Protein AF-A0AAN8MHV2-F1 (afdb_monomer)

Structure (mmCIF, N/CA/C/O backbone):
data_AF-A0AAN8MHV2-F1
#
_entry.id   AF-A0AAN8MHV2-F1
#
loop_
_atom_site.group_PDB
_atom_site.id
_atom_site.type_symbol
_atom_site.label_atom_id
_atom_site.label_alt_id
_atom_site.label_comp_id
_atom_site.label_asym_id
_atom_site.label_entity_id
_atom_site.label_seq_id
_atom_site.pdbx_PDB_ins_code
_atom_site.Cartn_x
_atom_site.Cartn_y
_atom_site.Cartn_z
_atom_site.occupancy
_atom_site.B_iso_or_equiv
_atom_site.auth_seq_id
_atom_site.auth_comp_id
_atom_site.auth_asym_id
_atom_site.auth_atom_id
_atom_site.pdbx_PDB_model_num
ATOM 1 N N . MET A 1 1 ? 57.132 31.5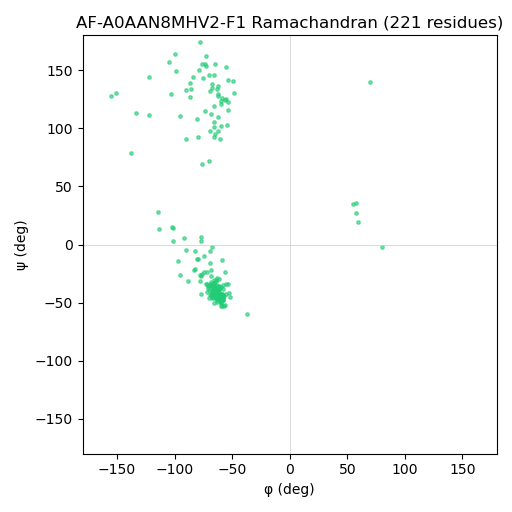52 -43.876 1.00 41.25 1 MET A N 1
ATOM 2 C CA . MET A 1 1 ? 56.285 30.381 -44.180 1.00 41.25 1 MET A CA 1
ATOM 3 C C . MET A 1 1 ? 56.942 29.161 -43.560 1.00 41.25 1 MET A C 1
ATOM 5 O O . MET A 1 1 ? 57.926 28.710 -44.117 1.00 41.25 1 MET A O 1
ATOM 9 N N . SER A 1 2 ? 56.451 28.699 -42.409 1.00 37.06 2 SER A N 1
ATOM 10 C CA . SER A 1 2 ? 56.663 27.336 -41.898 1.00 37.06 2 SER A CA 1
ATOM 11 C C . SER A 1 2 ? 55.504 27.010 -40.964 1.00 37.06 2 SER A C 1
ATOM 13 O O . SER A 1 2 ? 55.164 27.816 -40.099 1.00 37.06 2 SER A O 1
ATOM 15 N N . ALA A 1 3 ? 54.872 25.874 -41.229 1.00 34.44 3 ALA A N 1
ATOM 16 C CA . ALA A 1 3 ? 53.681 25.356 -40.581 1.00 34.44 3 ALA A CA 1
ATOM 17 C C . ALA A 1 3 ? 54.041 24.197 -39.632 1.00 34.44 3 ALA A C 1
ATOM 19 O O . ALA A 1 3 ? 55.036 23.521 -39.874 1.00 34.44 3 ALA A O 1
ATOM 20 N N . GLU A 1 4 ? 53.155 23.974 -38.649 1.00 38.25 4 GLU A N 1
ATOM 21 C CA . GLU A 1 4 ? 52.842 22.688 -37.984 1.00 38.25 4 GLU A CA 1
ATOM 22 C C . GLU A 1 4 ? 53.924 22.079 -37.054 1.00 38.25 4 GLU A C 1
ATOM 24 O O . GLU A 1 4 ? 55.109 22.140 -37.332 1.00 38.25 4 GLU A O 1
ATOM 29 N N . ALA A 1 5 ? 53.637 21.484 -35.892 1.00 36.69 5 ALA A N 1
ATOM 30 C CA . ALA A 1 5 ? 52.401 20.937 -35.345 1.00 36.69 5 ALA A CA 1
ATOM 31 C C . ALA A 1 5 ? 52.425 21.049 -33.804 1.00 36.69 5 ALA A C 1
ATOM 33 O O . ALA A 1 5 ? 53.394 20.640 -33.166 1.00 36.69 5 ALA A O 1
ATOM 34 N N . ALA A 1 6 ? 51.360 21.583 -33.201 1.00 40.91 6 ALA A N 1
ATOM 35 C CA . ALA A 1 6 ? 51.117 21.454 -31.766 1.00 40.91 6 ALA A CA 1
ATOM 36 C C . ALA A 1 6 ? 50.172 20.268 -31.559 1.00 40.91 6 ALA A C 1
ATOM 38 O O . ALA A 1 6 ? 49.003 20.320 -31.946 1.00 40.91 6 ALA A O 1
ATOM 39 N N . ASP A 1 7 ? 50.722 19.209 -30.979 1.00 37.66 7 ASP A N 1
ATOM 40 C CA . ASP A 1 7 ? 50.036 18.000 -30.549 1.00 37.66 7 ASP A CA 1
ATOM 41 C C . ASP A 1 7 ? 48.868 18.360 -29.614 1.00 37.66 7 ASP A C 1
ATOM 43 O O . ASP A 1 7 ? 49.050 18.750 -28.459 1.00 37.66 7 ASP A O 1
ATOM 47 N N . ARG A 1 8 ? 47.641 18.315 -30.144 1.00 42.78 8 ARG A N 1
ATOM 48 C CA . ARG A 1 8 ? 46.422 18.395 -29.340 1.00 42.78 8 ARG A CA 1
ATOM 49 C C . ARG A 1 8 ? 46.026 16.981 -28.956 1.00 42.78 8 ARG A C 1
ATOM 51 O O . ARG A 1 8 ? 45.235 16.340 -29.643 1.00 42.78 8 ARG A O 1
ATOM 58 N N . VAL A 1 9 ? 46.526 16.542 -27.808 1.00 38.47 9 VAL A N 1
ATOM 59 C CA . VAL A 1 9 ? 45.955 15.415 -27.074 1.00 38.47 9 VAL A CA 1
ATOM 60 C C . VAL A 1 9 ? 44.507 15.771 -26.727 1.00 38.47 9 VAL A C 1
ATOM 62 O O . VAL A 1 9 ? 44.231 16.561 -25.823 1.00 38.47 9 VAL A O 1
ATOM 65 N N . ILE A 1 10 ? 43.565 15.210 -27.484 1.00 36.56 10 ILE A N 1
ATOM 66 C CA . ILE A 1 10 ? 42.151 15.182 -27.120 1.00 36.56 10 ILE A CA 1
ATOM 67 C C . ILE A 1 10 ? 42.050 14.227 -25.932 1.00 36.56 10 ILE A C 1
ATOM 69 O O . ILE A 1 10 ? 42.012 13.010 -26.096 1.00 36.56 10 ILE A O 1
ATOM 73 N N . VAL A 1 11 ? 42.019 14.779 -24.720 1.00 38.06 11 VAL A N 1
ATOM 74 C CA . VAL A 1 11 ? 41.531 14.053 -23.547 1.00 38.06 11 VAL A CA 1
ATOM 75 C C . VAL A 1 11 ? 40.043 13.814 -23.788 1.00 38.06 11 VAL A C 1
ATOM 77 O O . VAL A 1 11 ? 39.201 14.666 -23.506 1.00 38.06 11 VAL A O 1
ATOM 80 N N . SER A 1 12 ? 39.711 12.659 -24.366 1.00 41.25 12 SER A N 1
ATOM 81 C CA . SER A 1 12 ? 38.359 12.124 -24.302 1.00 41.25 12 SER A CA 1
ATOM 82 C C . SER A 1 12 ? 38.097 11.806 -22.835 1.00 41.25 12 SER A C 1
ATOM 84 O O . SER A 1 12 ? 38.509 10.761 -22.331 1.00 41.25 12 SER A O 1
ATOM 86 N N . GLY A 1 13 ? 37.471 12.745 -22.127 1.00 38.41 13 GLY A N 1
ATOM 87 C CA . GLY A 1 13 ? 36.920 12.506 -20.804 1.00 38.41 13 GLY A CA 1
ATOM 88 C C . GLY A 1 13 ? 35.867 11.411 -20.915 1.00 38.41 13 GLY A C 1
ATOM 89 O O . GLY A 1 13 ? 34.702 11.685 -21.194 1.00 38.41 13 GLY A O 1
ATOM 90 N N . SER A 1 14 ? 36.291 10.162 -20.746 1.00 41.66 14 SER A N 1
ATOM 91 C CA . SER A 1 14 ? 35.417 9.016 -20.571 1.00 41.66 14 SER A CA 1
ATOM 92 C C . SER A 1 14 ? 34.634 9.249 -19.286 1.00 41.66 14 SER A C 1
ATOM 94 O O . SER A 1 14 ? 35.141 9.043 -18.182 1.00 41.66 14 SER A O 1
ATOM 96 N N . ARG A 1 15 ? 33.408 9.756 -19.440 1.00 46.41 15 ARG A N 1
ATOM 97 C CA . ARG A 1 15 ? 32.398 9.777 -18.384 1.00 46.41 15 ARG A CA 1
ATOM 98 C C . ARG A 1 15 ? 32.353 8.362 -17.792 1.00 46.41 15 ARG A C 1
ATOM 100 O O . ARG A 1 15 ? 32.315 7.419 -18.583 1.00 46.41 15 ARG A O 1
ATOM 107 N N . PRO A 1 16 ? 32.412 8.184 -16.461 1.00 44.91 16 PRO A N 1
ATOM 108 C CA . PRO A 1 16 ? 32.340 6.854 -15.876 1.00 44.91 16 PRO A CA 1
ATOM 109 C C . PRO A 1 16 ? 31.077 6.176 -16.402 1.00 44.91 16 PRO A C 1
ATOM 111 O O . PRO A 1 16 ? 29.983 6.733 -16.301 1.00 44.91 16 PRO A O 1
ATOM 114 N N . SER A 1 17 ? 31.264 5.024 -17.042 1.00 45.31 17 SER A N 1
ATOM 115 C CA . SER A 1 17 ? 30.213 4.206 -17.634 1.00 45.31 17 SER A CA 1
ATOM 116 C C . SER A 1 17 ? 29.378 3.584 -16.518 1.00 45.31 17 SER A C 1
ATOM 118 O O . SER A 1 17 ?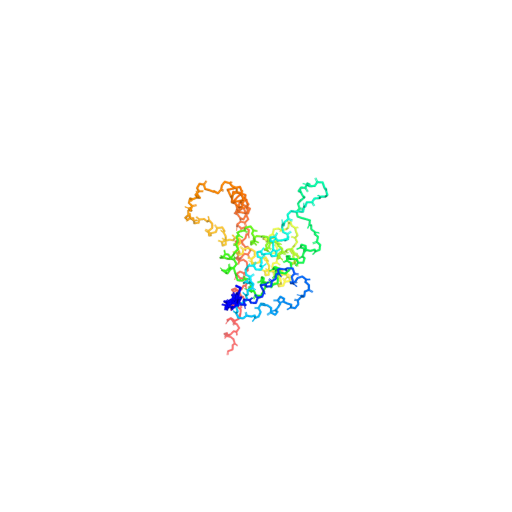 29.496 2.396 -16.230 1.00 45.31 17 SER A O 1
ATOM 120 N N . THR A 1 18 ? 28.561 4.384 -15.835 1.00 52.41 18 THR A N 1
ATOM 121 C CA . THR A 1 18 ? 27.445 3.828 -15.081 1.00 52.41 18 THR A CA 1
ATOM 122 C C . THR A 1 18 ? 26.524 3.139 -16.090 1.00 52.41 18 THR A C 1
ATOM 124 O O . THR A 1 18 ? 26.203 3.742 -17.121 1.00 52.41 18 THR A O 1
ATOM 127 N N . PRO A 1 19 ? 26.135 1.872 -15.855 1.00 55.69 19 PRO A N 1
ATOM 128 C CA . PRO A 1 19 ? 25.133 1.209 -16.675 1.00 55.69 19 PRO A CA 1
ATOM 129 C C . PRO A 1 19 ? 23.906 2.119 -16.819 1.00 55.69 19 PRO A C 1
ATOM 131 O O . PRO A 1 19 ? 23.554 2.796 -15.848 1.00 55.69 19 PRO A O 1
ATOM 134 N N . PRO A 1 20 ? 23.271 2.186 -18.002 1.00 59.19 20 PRO A N 1
ATOM 135 C CA . PRO A 1 20 ? 22.063 2.979 -18.165 1.00 59.19 20 PRO A CA 1
ATOM 136 C C . PRO A 1 20 ? 21.026 2.537 -17.127 1.00 59.19 20 PRO A C 1
ATOM 138 O O . PRO A 1 20 ? 20.719 1.350 -17.009 1.00 59.19 20 PRO A O 1
ATOM 141 N N . GLN A 1 21 ? 20.536 3.500 -16.344 1.00 67.81 21 GLN A N 1
ATOM 142 C CA . GLN A 1 21 ? 19.488 3.273 -15.358 1.00 67.81 21 GLN A CA 1
ATOM 143 C C . GLN A 1 21 ? 18.250 2.730 -16.077 1.00 67.81 21 GLN A C 1
ATOM 145 O O . GLN A 1 21 ? 17.777 3.339 -17.038 1.00 67.81 21 GLN A O 1
ATOM 150 N N . THR A 1 22 ? 17.733 1.588 -15.621 1.00 72.19 22 THR A N 1
ATOM 151 C CA . THR A 1 22 ? 16.557 0.958 -16.230 1.00 72.19 22 THR A CA 1
ATOM 152 C C . THR A 1 22 ? 15.346 1.859 -16.021 1.00 72.19 22 THR A C 1
ATOM 154 O O . THR A 1 22 ? 14.975 2.170 -14.886 1.00 72.19 22 THR A O 1
ATOM 157 N N . SER A 1 23 ? 14.744 2.318 -17.116 1.00 81.81 23 SER A N 1
ATOM 158 C CA . SER A 1 23 ? 13.610 3.237 -17.055 1.00 81.81 23 SER A CA 1
ATOM 159 C C . SER A 1 23 ? 12.309 2.501 -16.730 1.00 81.81 23 SER A C 1
ATOM 161 O O . SER A 1 23 ? 12.110 1.361 -17.139 1.00 81.81 23 SER A O 1
ATOM 163 N N . TRP A 1 24 ? 11.362 3.172 -16.060 1.00 80.44 24 TRP A N 1
ATOM 164 C CA . TRP A 1 24 ? 10.083 2.565 -15.651 1.00 80.44 24 TRP A CA 1
ATOM 165 C C . TRP A 1 24 ? 9.306 1.915 -16.815 1.00 80.44 24 TRP A C 1
ATOM 167 O O . TRP A 1 24 ? 8.636 0.903 -16.625 1.00 80.44 24 TRP A O 1
ATOM 177 N N . PHE A 1 25 ? 9.388 2.488 -18.021 1.00 81.62 25 PHE A N 1
ATOM 178 C CA . PHE A 1 25 ? 8.668 1.988 -19.192 1.00 81.62 25 PHE A CA 1
ATOM 179 C C . PHE A 1 25 ? 9.258 0.678 -19.724 1.00 81.62 25 PHE A C 1
ATOM 181 O O . PHE A 1 25 ? 8.536 -0.083 -20.356 1.00 81.62 25 PHE A O 1
ATOM 188 N N . GLU A 1 26 ? 10.533 0.380 -19.460 1.00 82.94 26 GLU A N 1
ATOM 189 C CA . GLU A 1 26 ? 11.165 -0.868 -19.905 1.00 82.94 26 GLU A CA 1
ATOM 190 C C . GLU A 1 26 ? 10.521 -2.077 -19.215 1.00 82.94 26 GLU A C 1
ATOM 192 O O . GLU A 1 26 ? 10.304 -3.107 -19.848 1.00 82.94 26 GLU A O 1
ATOM 197 N N . PHE A 1 27 ? 10.078 -1.916 -17.964 1.00 84.12 27 PHE A N 1
ATOM 198 C CA . PHE A 1 27 ? 9.318 -2.938 -17.234 1.00 84.12 27 PHE A CA 1
ATOM 199 C C . PHE A 1 27 ? 7.905 -3.174 -17.788 1.00 84.12 27 PHE A C 1
ATOM 201 O O . PHE A 1 27 ? 7.283 -4.178 -17.454 1.00 84.12 27 PHE A O 1
ATOM 208 N N . LEU A 1 28 ? 7.378 -2.265 -18.619 1.00 80.75 28 LEU A N 1
ATOM 209 C CA . LEU A 1 28 ? 6.139 -2.512 -19.366 1.00 80.75 28 LEU A CA 1
ATOM 210 C C . LEU A 1 28 ? 6.380 -3.314 -20.648 1.00 80.75 28 LEU A C 1
ATOM 212 O O . LEU A 1 28 ? 5.430 -3.877 -21.188 1.00 80.75 28 LEU A O 1
ATOM 216 N N . LEU A 1 29 ? 7.612 -3.309 -21.162 1.00 82.31 29 LEU A N 1
ATOM 217 C CA . LEU A 1 29 ? 7.976 -3.986 -22.405 1.00 82.31 29 LEU A CA 1
ATOM 218 C C . LEU A 1 29 ? 8.395 -5.437 -22.158 1.00 82.31 29 LEU A C 1
ATOM 220 O O . LEU A 1 29 ? 8.155 -6.284 -23.015 1.00 82.31 29 LEU A O 1
ATOM 224 N N . ASP A 1 30 ? 8.988 -5.719 -20.996 1.00 80.81 30 ASP A N 1
ATOM 225 C CA . ASP A 1 30 ? 9.433 -7.053 -20.600 1.00 80.81 30 ASP A CA 1
ATOM 226 C C . ASP A 1 30 ? 8.999 -7.379 -19.159 1.00 80.81 30 ASP A C 1
ATOM 228 O O . ASP A 1 30 ? 9.470 -6.787 -18.185 1.00 80.81 30 ASP A O 1
ATOM 232 N N . GLU A 1 31 ? 8.100 -8.358 -19.025 1.00 72.19 31 GLU A N 1
ATOM 233 C CA . GLU A 1 31 ? 7.560 -8.808 -17.737 1.00 72.19 31 GLU A CA 1
ATOM 234 C C . GLU A 1 31 ? 8.601 -9.524 -16.857 1.00 72.19 31 GLU A C 1
ATOM 236 O O . GLU A 1 31 ? 8.486 -9.491 -15.625 1.00 72.19 31 GLU A O 1
ATOM 241 N N . MET A 1 32 ? 9.624 -10.144 -17.460 1.00 82.00 32 MET A N 1
ATOM 242 C CA . MET A 1 32 ? 10.699 -10.835 -16.737 1.00 82.00 32 MET A CA 1
ATOM 243 C C . MET A 1 32 ? 11.793 -9.871 -16.276 1.00 82.00 32 MET A C 1
ATOM 245 O O . MET A 1 32 ? 12.507 -10.158 -15.312 1.00 82.00 32 MET A O 1
ATOM 249 N N . LEU A 1 33 ? 11.908 -8.700 -16.912 1.00 85.94 33 LEU A N 1
ATOM 250 C CA . LEU A 1 33 ? 12.881 -7.674 -16.538 1.00 85.94 33 LEU A CA 1
ATOM 251 C C . LEU A 1 33 ? 12.708 -7.235 -15.083 1.00 85.94 33 LEU A C 1
ATOM 253 O O . LEU A 1 33 ? 13.701 -7.038 -14.383 1.00 85.94 33 LEU A O 1
ATOM 257 N N . LEU A 1 34 ? 11.463 -7.122 -14.608 1.00 84.69 34 LEU A N 1
ATOM 258 C CA . LEU A 1 34 ? 11.192 -6.727 -13.228 1.00 84.69 34 LEU A CA 1
ATOM 259 C C . LEU A 1 34 ? 11.689 -7.778 -12.232 1.00 84.69 34 LEU A C 1
ATOM 261 O O . LEU A 1 34 ? 12.344 -7.433 -11.254 1.00 84.69 34 LEU A O 1
ATOM 265 N N . GLU A 1 35 ? 11.413 -9.056 -12.486 1.00 84.56 35 GLU A N 1
ATOM 266 C CA . GLU A 1 35 ? 11.840 -10.147 -11.603 1.00 84.56 35 GLU A CA 1
ATOM 267 C C . GLU A 1 35 ? 13.366 -10.251 -11.556 1.00 84.56 35 GLU A C 1
ATOM 269 O O . GLU A 1 35 ? 13.955 -10.274 -10.475 1.00 84.56 35 GLU A O 1
ATOM 274 N N . ASN A 1 36 ? 14.011 -10.195 -12.722 1.00 85.69 36 ASN A N 1
ATOM 275 C CA . ASN A 1 36 ? 15.467 -10.200 -12.835 1.00 85.69 36 ASN A CA 1
ATOM 276 C C . ASN A 1 36 ? 16.103 -8.980 -12.158 1.00 85.69 36 ASN A C 1
ATOM 278 O O . ASN A 1 36 ? 17.184 -9.075 -11.578 1.00 85.69 36 ASN A O 1
ATOM 282 N N . HIS A 1 37 ? 15.448 -7.819 -12.226 1.00 86.62 37 HIS A N 1
ATOM 283 C CA . HIS A 1 37 ? 15.920 -6.607 -11.566 1.00 86.62 37 HIS A CA 1
ATOM 284 C C . HIS A 1 37 ? 15.850 -6.722 -10.046 1.00 86.62 37 HIS A C 1
ATOM 286 O O . HIS A 1 37 ? 16.823 -6.397 -9.372 1.00 86.62 37 HIS A O 1
ATOM 292 N N . LEU A 1 38 ? 14.738 -7.230 -9.513 1.00 85.81 38 LEU A N 1
ATOM 293 C CA . LEU A 1 38 ? 14.513 -7.358 -8.072 1.00 85.81 38 LEU A CA 1
ATOM 294 C C . LEU A 1 38 ? 15.423 -8.400 -7.398 1.00 85.81 38 LEU A C 1
ATOM 296 O O . LEU A 1 38 ? 15.676 -8.288 -6.200 1.00 85.81 38 LEU A O 1
ATOM 300 N N . GLN A 1 39 ? 15.962 -9.364 -8.154 1.00 86.56 39 GLN A N 1
ATOM 301 C CA . GLN A 1 39 ? 16.930 -10.351 -7.656 1.00 86.56 39 GLN A CA 1
ATOM 302 C C . GLN A 1 39 ? 18.374 -9.829 -7.544 1.00 86.56 39 GLN A C 1
ATOM 304 O O . GLN A 1 39 ? 19.220 -10.491 -6.938 1.00 86.56 39 GLN A O 1
ATOM 309 N N . LYS A 1 40 ? 18.695 -8.658 -8.113 1.00 85.62 40 LYS A N 1
ATOM 310 C CA . LYS A 1 40 ? 20.040 -8.066 -8.010 1.00 85.62 40 LYS A CA 1
ATOM 311 C C . LYS A 1 40 ? 20.341 -7.688 -6.555 1.00 85.62 40 LYS A C 1
ATOM 313 O O . LYS A 1 40 ? 19.462 -7.231 -5.836 1.00 85.62 40 LYS A O 1
ATOM 318 N N . SER A 1 41 ? 21.602 -7.800 -6.126 1.00 75.25 41 SER A N 1
ATOM 319 C CA . SER A 1 41 ? 22.005 -7.452 -4.749 1.00 75.25 41 SER A CA 1
ATOM 320 C C . SER A 1 41 ? 21.829 -5.962 -4.423 1.00 75.25 41 SER A C 1
ATOM 322 O O . SER A 1 41 ? 21.514 -5.609 -3.291 1.00 75.25 41 SER A O 1
ATOM 324 N N . HIS A 1 42 ? 22.008 -5.094 -5.423 1.00 76.00 42 HIS A N 1
ATOM 325 C CA . HIS A 1 42 ? 21.826 -3.645 -5.319 1.00 76.00 42 HIS A CA 1
ATOM 326 C C . HIS A 1 42 ? 21.093 -3.133 -6.567 1.00 76.00 42 HIS A C 1
ATOM 328 O O . HIS A 1 42 ? 21.734 -2.654 -7.503 1.00 76.00 42 HIS A O 1
ATOM 334 N N . PRO A 1 43 ? 19.763 -3.305 -6.640 1.00 82.12 43 PRO A N 1
ATOM 335 C CA . PRO A 1 43 ? 18.986 -2.845 -7.780 1.00 82.12 43 PRO A CA 1
ATOM 336 C C . PRO A 1 43 ? 18.949 -1.311 -7.813 1.00 82.12 43 PRO A C 1
ATOM 338 O O . PRO A 1 43 ? 18.661 -0.671 -6.803 1.00 82.12 43 PRO A O 1
ATOM 341 N N . ASP A 1 44 ? 19.212 -0.734 -8.985 1.00 78.88 44 ASP A N 1
ATOM 342 C CA . ASP A 1 44 ? 19.057 0.697 -9.258 1.00 78.88 44 ASP A CA 1
ATOM 343 C C . ASP A 1 44 ? 18.087 0.897 -10.436 1.00 78.88 44 ASP A C 1
ATOM 345 O O . ASP A 1 44 ? 18.419 0.504 -11.559 1.00 78.88 44 ASP A O 1
ATOM 349 N N . PRO A 1 45 ? 16.881 1.451 -10.223 1.00 83.50 45 PRO A N 1
ATOM 350 C CA . PRO A 1 45 ? 16.360 2.012 -8.970 1.00 83.50 45 PRO A CA 1
ATOM 351 C C . PRO A 1 45 ? 15.998 0.952 -7.915 1.00 83.50 45 PRO A C 1
ATOM 353 O O . PRO A 1 45 ? 15.652 -0.188 -8.241 1.00 83.50 45 PRO A O 1
ATOM 356 N N . VAL A 1 46 ? 16.051 1.360 -6.640 1.00 89.06 46 VAL A N 1
ATOM 357 C CA . VAL A 1 46 ? 15.654 0.521 -5.497 1.00 89.06 46 VAL A CA 1
ATOM 358 C C . VAL A 1 46 ? 14.152 0.191 -5.537 1.00 89.06 46 VAL A C 1
ATOM 360 O O . VAL A 1 46 ? 13.374 0.974 -6.086 1.00 89.06 46 VAL A O 1
ATOM 363 N N . PRO A 1 47 ? 13.695 -0.917 -4.919 1.00 88.06 47 PRO A N 1
ATOM 364 C CA . PRO A 1 47 ? 12.305 -1.371 -5.022 1.00 88.06 47 PRO A CA 1
ATOM 365 C C . PRO A 1 47 ? 11.267 -0.315 -4.607 1.00 88.06 47 PRO A C 1
ATOM 367 O O . PRO A 1 47 ? 10.297 -0.083 -5.320 1.00 88.06 47 PRO A O 1
ATOM 370 N N . VAL A 1 48 ? 11.510 0.407 -3.509 1.00 90.94 48 VAL A N 1
ATOM 371 C CA . VAL A 1 48 ? 10.651 1.523 -3.067 1.00 90.94 48 VAL A CA 1
ATOM 372 C C . VAL A 1 48 ? 10.526 2.598 -4.150 1.00 90.94 48 VAL A C 1
ATOM 374 O O . VAL A 1 48 ? 9.430 3.070 -4.438 1.00 90.94 48 VAL A O 1
ATOM 377 N N . GLN A 1 49 ? 11.639 2.956 -4.791 1.00 89.88 49 GLN A N 1
ATOM 378 C CA . GLN A 1 49 ? 11.660 3.987 -5.825 1.00 89.88 49 GLN A CA 1
ATOM 379 C C . GLN A 1 49 ? 10.888 3.547 -7.073 1.00 89.88 49 GLN A C 1
ATOM 381 O O . GLN A 1 49 ? 10.223 4.369 -7.698 1.00 89.88 49 GLN A O 1
ATOM 386 N N . LEU A 1 50 ? 10.921 2.254 -7.414 1.00 90.62 50 LEU A N 1
ATOM 387 C CA . LEU A 1 50 ? 10.088 1.703 -8.485 1.00 90.62 50 LEU A CA 1
ATOM 388 C C . LEU A 1 50 ? 8.598 1.821 -8.168 1.00 90.62 50 LEU A C 1
ATOM 390 O O . LEU A 1 50 ? 7.827 2.210 -9.041 1.00 90.62 50 LEU A O 1
ATOM 394 N N . VAL A 1 51 ? 8.189 1.537 -6.927 1.00 91.62 51 VAL A N 1
ATOM 395 C CA . VAL A 1 51 ? 6.792 1.707 -6.496 1.00 91.62 51 VAL A CA 1
ATOM 396 C C . VAL A 1 51 ? 6.343 3.157 -6.681 1.00 91.62 51 VAL A C 1
ATOM 398 O O . VAL A 1 51 ? 5.297 3.386 -7.286 1.00 91.62 51 VAL A O 1
ATOM 401 N N . ILE A 1 52 ? 7.153 4.125 -6.235 1.00 91.25 52 ILE A N 1
ATOM 402 C CA . ILE A 1 52 ? 6.877 5.559 -6.425 1.00 91.25 52 ILE A CA 1
ATOM 403 C C . ILE A 1 52 ? 6.722 5.868 -7.913 1.00 91.25 52 ILE A C 1
ATOM 405 O O . ILE A 1 52 ? 5.691 6.389 -8.328 1.00 91.25 52 ILE A O 1
ATOM 409 N N . GLN A 1 53 ? 7.703 5.481 -8.733 1.00 90.94 53 GLN A N 1
ATOM 410 C CA . GLN A 1 53 ? 7.680 5.750 -10.169 1.00 90.94 53 GLN A CA 1
ATOM 411 C C . GLN A 1 53 ? 6.439 5.162 -10.845 1.00 90.94 53 GLN A C 1
ATOM 413 O O . GLN A 1 53 ? 5.784 5.848 -11.625 1.00 90.94 53 GLN A O 1
ATOM 418 N N . PHE A 1 54 ? 6.080 3.912 -10.558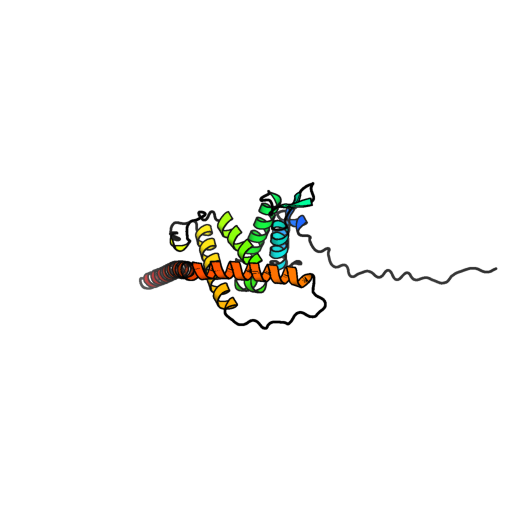 1.00 91.94 54 PHE A N 1
ATOM 419 C CA . PHE A 1 54 ? 4.911 3.289 -11.172 1.00 91.94 54 PHE A CA 1
ATOM 420 C C . PHE A 1 54 ? 3.604 3.967 -10.750 1.00 91.94 54 PHE A C 1
ATOM 422 O O . PHE A 1 54 ? 2.759 4.239 -11.607 1.00 91.94 54 PHE A O 1
ATOM 429 N N . LEU A 1 55 ? 3.443 4.283 -9.463 1.00 91.06 55 LEU A N 1
ATOM 430 C CA . LEU A 1 55 ? 2.222 4.904 -8.948 1.00 91.06 55 LEU A CA 1
ATOM 431 C C . LEU A 1 55 ? 2.080 6.364 -9.381 1.00 91.06 55 LEU A C 1
ATOM 433 O O . LEU A 1 55 ? 0.998 6.757 -9.811 1.00 91.06 55 LEU A O 1
ATOM 437 N N . GLU A 1 56 ? 3.158 7.148 -9.379 1.00 89.31 56 GLU A N 1
ATOM 438 C CA . GLU A 1 56 ? 3.140 8.517 -9.902 1.00 89.31 56 GLU A CA 1
ATOM 439 C C . GLU A 1 56 ? 2.758 8.541 -11.384 1.00 89.31 56 GLU A C 1
ATOM 441 O O . GLU A 1 56 ? 1.930 9.346 -11.804 1.00 89.31 56 GLU A O 1
ATOM 446 N N . GLN A 1 57 ? 3.314 7.638 -12.199 1.00 88.00 57 GLN A N 1
ATOM 447 C CA . GLN A 1 57 ? 2.975 7.564 -13.625 1.00 88.00 57 GLN A CA 1
ATOM 448 C C . GLN A 1 57 ? 1.533 7.089 -13.855 1.00 88.00 57 GLN A C 1
ATOM 450 O O . GLN A 1 57 ? 0.892 7.529 -14.814 1.00 88.00 57 GLN A O 1
ATOM 455 N N . ALA A 1 58 ? 1.006 6.231 -12.978 1.00 86.75 58 ALA A N 1
ATOM 456 C CA . ALA A 1 58 ? -0.389 5.802 -13.017 1.00 86.75 58 ALA A CA 1
ATOM 457 C C . ALA A 1 58 ? -1.362 6.911 -12.576 1.00 86.75 58 ALA A C 1
ATOM 459 O O . ALA A 1 58 ? -2.467 6.999 -13.110 1.00 86.75 58 ALA A O 1
ATOM 460 N N . ALA A 1 59 ? -0.952 7.760 -11.631 1.00 83.62 59 ALA A N 1
ATOM 461 C CA . ALA A 1 59 ? -1.762 8.829 -11.049 1.00 83.62 59 ALA A CA 1
ATOM 462 C C . ALA A 1 59 ? -1.654 10.173 -11.782 1.00 83.62 59 ALA A C 1
ATOM 464 O O . ALA A 1 59 ? -2.370 11.114 -11.441 1.00 83.62 59 ALA A O 1
ATOM 465 N N . LYS A 1 60 ? -0.784 10.288 -12.794 1.00 81.81 60 LYS A N 1
ATOM 466 C CA . LYS A 1 60 ? -0.671 11.509 -13.597 1.00 81.81 60 LYS A CA 1
ATOM 467 C C . LYS A 1 60 ? -2.003 11.831 -14.279 1.00 81.81 60 LYS A C 1
ATOM 469 O O . LYS A 1 60 ? -2.504 10.991 -15.037 1.00 81.81 60 LYS A O 1
ATOM 474 N N . PRO A 1 61 ? -2.559 13.038 -14.062 1.00 72.81 61 PRO A N 1
ATOM 475 C CA . PRO A 1 61 ? -3.761 13.452 -14.760 1.00 72.81 61 PRO A CA 1
ATOM 476 C C . PRO A 1 61 ? -3.480 13.513 -16.263 1.00 72.81 61 PRO A C 1
ATOM 478 O O . PRO A 1 61 ? -2.423 13.974 -16.702 1.00 72.81 61 PRO A O 1
ATOM 481 N N . SER A 1 62 ? -4.415 13.002 -17.059 1.00 68.06 62 SER A N 1
ATOM 482 C CA . SER A 1 62 ? -4.330 13.079 -18.514 1.00 68.06 62 SER A CA 1
ATOM 483 C C . SER A 1 62 ? -4.870 14.416 -18.996 1.00 68.06 62 SER A C 1
ATOM 485 O O . SER A 1 62 ? -5.840 14.938 -18.453 1.00 68.06 62 SER A O 1
ATOM 487 N N . VAL A 1 63 ? -4.259 14.954 -20.043 1.00 73.00 63 VAL A N 1
ATOM 488 C CA . VAL A 1 63 ? -4.710 16.179 -20.697 1.00 73.00 63 VAL A CA 1
ATOM 489 C C . VAL A 1 63 ? -5.417 15.779 -21.991 1.00 73.00 63 VAL A C 1
ATOM 491 O O . VAL A 1 63 ? -4.885 14.963 -22.744 1.00 73.00 63 VAL A O 1
ATOM 494 N N . ASN A 1 64 ? -6.630 16.282 -22.227 1.00 71.94 64 ASN A N 1
ATOM 495 C CA . ASN A 1 64 ? -7.341 16.028 -23.485 1.00 71.94 64 ASN A CA 1
ATOM 496 C C . ASN A 1 64 ? -6.799 16.913 -24.629 1.00 71.94 64 ASN A C 1
ATOM 498 O O . ASN A 1 64 ? -5.997 17.816 -24.402 1.00 71.94 64 ASN A O 1
ATOM 502 N N . GLU A 1 65 ? -7.271 16.701 -25.862 1.00 76.50 65 GLU A N 1
ATOM 503 C CA . GLU A 1 65 ? -6.872 17.495 -27.045 1.00 76.50 65 GLU A CA 1
ATOM 504 C C . GLU A 1 65 ? -7.165 19.006 -26.910 1.00 76.50 65 GLU A C 1
ATOM 506 O O . GLU A 1 65 ? -6.652 19.817 -27.674 1.00 76.50 65 GLU A O 1
ATOM 511 N N . GLN A 1 66 ? -7.971 19.394 -25.918 1.00 76.88 66 GLN A N 1
ATOM 512 C CA . GLN A 1 66 ? -8.356 20.772 -25.604 1.00 76.88 66 GLN A CA 1
ATOM 513 C C . GLN A 1 66 ? -7.589 21.336 -24.394 1.00 76.88 66 GLN A C 1
ATOM 515 O O . GLN A 1 66 ? -7.985 22.357 -23.834 1.00 76.88 66 GLN A O 1
ATOM 520 N N . ASN A 1 67 ? -6.500 20.686 -23.972 1.00 75.62 67 ASN A N 1
ATOM 521 C CA . ASN A 1 67 ? -5.685 21.058 -22.813 1.00 75.62 67 ASN A CA 1
ATOM 522 C C . ASN A 1 67 ? -6.421 21.091 -21.459 1.00 75.62 67 ASN A C 1
ATOM 524 O O . ASN A 1 67 ? -5.940 21.690 -20.497 1.00 75.62 67 ASN A O 1
ATOM 528 N N . GLN A 1 68 ? -7.568 20.424 -21.346 1.00 69.31 68 GLN A N 1
ATOM 529 C CA . GLN A 1 68 ? -8.290 20.289 -20.084 1.00 69.31 68 GLN A CA 1
ATOM 530 C C . GLN A 1 68 ? -7.749 19.099 -19.288 1.00 69.31 68 GLN A C 1
ATOM 532 O O . GLN A 1 68 ? -7.565 18.001 -19.822 1.00 69.31 68 GLN A O 1
ATOM 537 N N . VAL A 1 69 ? -7.510 19.329 -17.995 1.00 68.69 69 VAL A N 1
ATOM 538 C CA . VAL A 1 69 ? -7.036 18.320 -17.041 1.00 68.69 69 VAL A CA 1
ATOM 539 C C . VAL A 1 69 ? -8.187 17.370 -16.721 1.00 68.69 69 VAL A C 1
ATOM 541 O O . VAL A 1 69 ? -9.191 17.777 -16.139 1.00 68.69 69 VAL A O 1
ATOM 544 N N . GLN A 1 70 ? -8.048 16.106 -17.104 1.00 64.44 70 GLN A N 1
ATOM 545 C CA . GLN A 1 70 ? -8.976 15.042 -16.737 1.00 64.44 70 GLN A CA 1
ATOM 546 C C . GLN A 1 70 ? -8.426 14.244 -15.550 1.00 64.44 70 GLN A C 1
ATOM 548 O O . GLN A 1 70 ? -7.202 14.105 -15.416 1.00 64.44 70 GLN A O 1
ATOM 553 N N . PRO A 1 71 ? -9.308 13.696 -14.690 1.00 64.81 71 PRO A N 1
ATOM 554 C CA . PRO A 1 71 ? -8.881 12.760 -13.660 1.00 64.81 71 PRO A CA 1
ATOM 555 C C . PRO A 1 71 ? -8.119 11.587 -14.301 1.00 64.81 71 PRO A C 1
ATOM 557 O O . PRO A 1 71 ? -8.365 11.269 -15.469 1.00 64.81 71 PRO A O 1
ATOM 560 N N . PRO A 1 72 ? -7.190 10.943 -13.570 1.00 67.19 72 PRO A N 1
ATOM 561 C CA . PRO A 1 72 ? -6.381 9.859 -14.114 1.00 67.19 72 PRO A CA 1
ATOM 562 C C . PRO A 1 72 ? -7.279 8.784 -14.727 1.00 67.19 72 PRO A C 1
ATOM 564 O O . PRO A 1 72 ? -8.083 8.162 -14.032 1.00 67.19 72 PRO A O 1
ATOM 567 N N . ALA A 1 73 ? -7.172 8.589 -16.041 1.00 64.31 73 ALA A N 1
ATOM 568 C CA . ALA A 1 73 ? -8.008 7.625 -16.738 1.00 64.31 73 ALA A CA 1
ATOM 569 C C . ALA A 1 73 ? -7.716 6.205 -16.228 1.00 64.31 73 ALA A C 1
ATOM 571 O O . ALA A 1 73 ? -6.554 5.794 -16.148 1.00 64.31 73 ALA A O 1
ATOM 572 N N . ASP A 1 74 ? -8.757 5.426 -15.935 1.00 70.44 74 ASP A N 1
ATOM 573 C CA . ASP A 1 74 ? -8.623 4.001 -15.620 1.00 70.44 74 ASP A CA 1
ATOM 574 C C . ASP A 1 74 ? -8.390 3.191 -16.908 1.00 70.44 74 ASP A C 1
ATOM 576 O O . ASP A 1 74 ? -9.253 2.482 -17.424 1.00 70.44 74 ASP A O 1
ATOM 580 N N . ASN A 1 75 ? -7.211 3.389 -17.494 1.00 80.81 75 ASN A N 1
ATOM 581 C CA . ASN A 1 75 ? -6.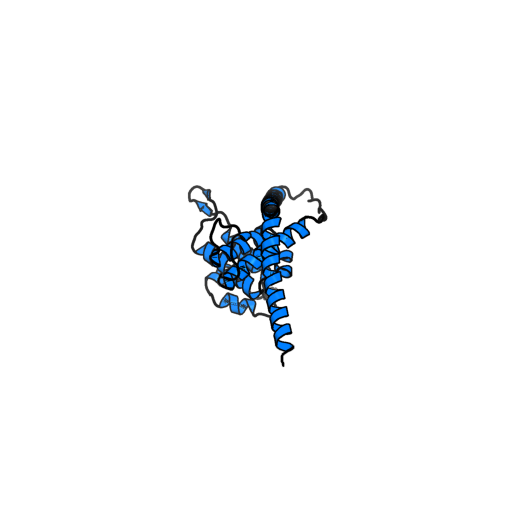790 2.753 -18.731 1.00 80.81 75 ASN A CA 1
ATOM 582 C C . ASN A 1 75 ? -5.875 1.550 -18.455 1.00 80.81 75 ASN A C 1
ATOM 584 O O . ASN A 1 75 ? -5.301 1.394 -17.374 1.00 80.81 75 ASN A O 1
ATOM 588 N N . ARG A 1 76 ? -5.698 0.701 -19.476 1.00 83.88 76 ARG A N 1
ATOM 589 C CA . ARG A 1 76 ? -4.852 -0.500 -19.389 1.00 83.88 76 ARG A CA 1
ATOM 590 C C . ARG A 1 76 ? -3.440 -0.184 -18.886 1.00 83.88 76 ARG A C 1
ATOM 592 O O . ARG A 1 76 ? -2.940 -0.914 -18.043 1.00 83.88 76 ARG A O 1
ATOM 599 N N . ARG A 1 77 ? -2.828 0.910 -19.356 1.00 86.56 77 ARG A N 1
ATOM 600 C CA . ARG A 1 77 ? -1.476 1.331 -18.947 1.00 86.56 77 ARG A CA 1
ATOM 601 C C . ARG A 1 77 ? -1.406 1.578 -17.440 1.00 86.56 77 ARG A C 1
ATOM 603 O O . ARG A 1 77 ? -0.516 1.055 -16.780 1.00 86.56 77 ARG A O 1
ATOM 610 N N . ASN A 1 78 ? -2.340 2.354 -16.900 1.00 87.44 78 ASN A N 1
ATOM 611 C CA . ASN A 1 78 ? -2.378 2.702 -15.485 1.00 87.44 78 ASN A CA 1
ATOM 612 C C . ASN A 1 78 ? -2.638 1.462 -14.623 1.00 87.44 78 ASN A C 1
ATOM 614 O O . ASN A 1 78 ? -1.943 1.270 -13.630 1.00 87.44 78 ASN A O 1
ATOM 618 N N . ARG A 1 79 ? -3.539 0.565 -15.045 1.00 87.12 79 ARG A N 1
ATOM 619 C CA . ARG A 1 79 ? -3.742 -0.733 -14.377 1.00 87.12 79 ARG A CA 1
ATOM 620 C C . ARG A 1 79 ? -2.463 -1.570 -14.350 1.00 87.12 79 ARG A C 1
ATOM 622 O O . ARG A 1 79 ? -2.083 -2.062 -13.294 1.00 87.12 79 ARG A O 1
ATOM 629 N N . THR A 1 80 ? -1.762 -1.689 -15.479 1.00 89.62 80 THR A N 1
ATOM 630 C CA . THR A 1 80 ? -0.490 -2.425 -15.541 1.00 89.62 80 THR A CA 1
ATOM 631 C C . THR A 1 80 ? 0.560 -1.815 -14.614 1.00 89.62 80 THR A C 1
ATOM 633 O O . THR A 1 80 ? 1.210 -2.550 -13.881 1.00 89.62 80 THR A O 1
ATOM 636 N N . LEU A 1 81 ? 0.694 -0.487 -14.579 1.00 91.06 81 LEU A N 1
ATOM 637 C CA . LEU A 1 81 ? 1.648 0.182 -13.689 1.00 91.06 81 LEU A CA 1
ATOM 638 C C . LEU A 1 81 ? 1.359 -0.089 -12.215 1.00 91.06 81 LEU A C 1
ATOM 640 O O . LEU A 1 81 ? 2.268 -0.426 -11.458 1.00 91.06 81 LEU A O 1
ATOM 644 N N . LYS A 1 82 ? 0.093 -0.010 -11.807 1.00 91.69 82 LYS A N 1
ATOM 645 C CA . LYS A 1 82 ? -0.277 -0.328 -10.430 1.00 91.69 82 LYS A CA 1
ATOM 646 C C . LYS A 1 82 ? -0.031 -1.803 -10.092 1.00 91.69 82 LYS A C 1
ATOM 648 O O . LYS A 1 82 ? 0.475 -2.095 -9.014 1.00 91.69 82 LYS A O 1
ATOM 653 N N . LEU A 1 83 ? -0.294 -2.730 -11.018 1.00 90.56 83 LEU A N 1
ATOM 654 C CA . LEU A 1 83 ? 0.043 -4.149 -10.840 1.00 90.56 83 LEU A CA 1
ATOM 655 C C . LEU A 1 83 ? 1.556 -4.376 -10.699 1.00 90.56 83 LEU A C 1
ATOM 657 O O . LEU A 1 83 ? 1.972 -5.174 -9.860 1.00 90.56 83 LEU A O 1
ATOM 661 N N . LEU A 1 84 ? 2.388 -3.660 -11.463 1.00 90.62 84 LEU A N 1
ATOM 662 C CA . LEU A 1 84 ? 3.844 -3.710 -11.298 1.00 90.62 84 LEU A CA 1
ATOM 663 C C . LEU A 1 84 ? 4.262 -3.194 -9.916 1.00 90.62 84 LEU A C 1
ATOM 665 O O . LEU A 1 84 ? 5.075 -3.836 -9.254 1.00 90.62 84 LEU A O 1
ATOM 669 N N . ALA A 1 85 ? 3.661 -2.101 -9.436 1.00 92.81 85 ALA A N 1
ATOM 670 C CA . ALA A 1 85 ? 3.894 -1.600 -8.082 1.00 92.81 85 ALA A CA 1
ATOM 671 C C . ALA A 1 85 ? 3.529 -2.645 -7.011 1.00 92.81 85 ALA A C 1
ATOM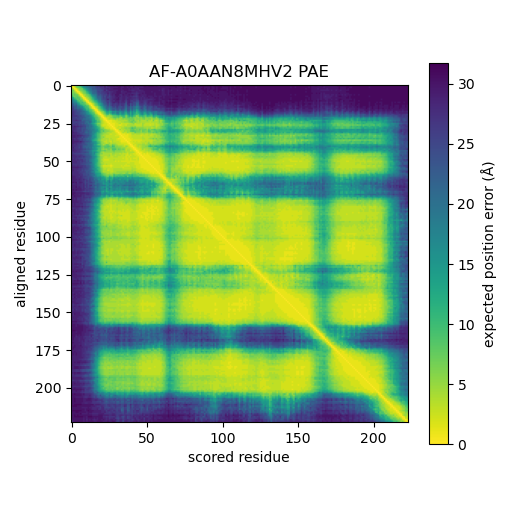 673 O O . ALA A 1 85 ? 4.316 -2.880 -6.095 1.00 92.81 85 ALA A O 1
ATOM 674 N N . LEU A 1 86 ? 2.392 -3.336 -7.159 1.00 93.06 86 LEU A N 1
ATOM 675 C CA . LEU A 1 86 ? 1.999 -4.439 -6.272 1.00 93.06 86 LEU A CA 1
ATOM 676 C C . LEU A 1 86 ? 2.980 -5.617 -6.333 1.00 93.06 86 LEU A C 1
ATOM 678 O O . LEU A 1 86 ? 3.271 -6.221 -5.303 1.00 93.06 86 LEU A O 1
ATOM 682 N N . LYS A 1 87 ? 3.516 -5.941 -7.515 1.00 90.56 87 LYS A N 1
ATOM 683 C CA . LYS A 1 87 ? 4.499 -7.021 -7.693 1.00 90.56 87 LYS A CA 1
ATOM 684 C C . LYS A 1 87 ? 5.819 -6.702 -6.983 1.00 90.56 87 LYS A C 1
ATOM 686 O O . LYS A 1 87 ? 6.366 -7.565 -6.298 1.00 90.56 87 LYS A O 1
ATOM 691 N N . VAL A 1 88 ? 6.284 -5.453 -7.066 1.00 91.12 88 VAL A N 1
ATOM 692 C CA . VAL A 1 88 ? 7.427 -4.965 -6.271 1.00 91.12 88 VAL A CA 1
ATOM 693 C C . VAL A 1 88 ? 7.104 -5.016 -4.770 1.00 91.12 88 VAL A C 1
ATOM 695 O O . VAL A 1 88 ? 7.888 -5.562 -3.994 1.00 91.12 88 VAL A O 1
ATOM 698 N N . ALA A 1 89 ? 5.905 -4.549 -4.401 1.00 90.50 89 ALA A N 1
ATOM 699 C CA . ALA A 1 89 ? 5.218 -4.734 -3.118 1.00 90.50 89 ALA A CA 1
ATOM 700 C C . ALA A 1 89 ? 5.434 -6.124 -2.492 1.00 90.50 89 ALA A C 1
ATOM 702 O O . ALA A 1 89 ? 5.979 -6.310 -1.398 1.00 90.50 89 ALA A O 1
ATOM 703 N N . ALA A 1 90 ? 5.006 -7.123 -3.260 1.00 88.88 90 ALA A N 1
ATOM 704 C CA . ALA A 1 90 ? 5.036 -8.527 -2.898 1.00 88.88 90 ALA A CA 1
ATOM 705 C C . ALA A 1 90 ? 6.464 -9.081 -2.806 1.00 88.88 90 ALA A C 1
ATOM 707 O O . ALA A 1 90 ? 6.743 -9.878 -1.911 1.00 88.88 90 ALA A O 1
ATOM 708 N N . HIS A 1 91 ? 7.389 -8.636 -3.664 1.00 86.81 91 HIS A N 1
ATOM 709 C CA . HIS A 1 91 ? 8.802 -9.019 -3.567 1.00 86.81 91 HIS A CA 1
ATOM 710 C C . HIS A 1 91 ? 9.446 -8.516 -2.266 1.00 86.81 91 HIS A C 1
ATOM 712 O O . HIS A 1 91 ? 10.244 -9.215 -1.644 1.00 86.81 91 HIS A O 1
ATOM 718 N N . MET A 1 92 ? 9.043 -7.330 -1.806 1.00 87.19 92 MET A N 1
ATOM 719 C CA . MET A 1 92 ? 9.413 -6.786 -0.495 1.00 87.19 92 MET A CA 1
ATOM 720 C C . MET A 1 92 ? 8.626 -7.418 0.666 1.00 87.19 92 MET A C 1
ATOM 722 O O . MET A 1 92 ? 8.741 -6.970 1.803 1.00 87.19 92 MET A O 1
ATOM 726 N N . LYS A 1 93 ? 7.823 -8.455 0.392 1.00 88.62 93 LYS A N 1
ATOM 727 C CA . LYS A 1 93 ? 7.029 -9.219 1.364 1.00 88.62 93 LYS A CA 1
ATOM 728 C C . LYS A 1 93 ? 6.043 -8.373 2.170 1.00 88.62 93 LYS A C 1
ATOM 730 O O . LYS A 1 93 ? 5.704 -8.752 3.288 1.00 88.62 93 LYS A O 1
ATOM 735 N N . TRP A 1 94 ? 5.577 -7.253 1.612 1.00 89.69 94 TRP A N 1
ATOM 736 C CA . TRP A 1 94 ? 4.693 -6.320 2.319 1.00 89.69 94 TRP A CA 1
ATOM 737 C C . TRP A 1 94 ? 5.268 -5.832 3.658 1.00 89.69 94 TRP A C 1
ATOM 739 O O . TRP A 1 94 ? 4.528 -5.617 4.620 1.00 89.69 94 TRP A O 1
ATOM 749 N N . ASP A 1 95 ? 6.592 -5.658 3.727 1.00 90.12 95 ASP A N 1
ATOM 750 C CA . ASP A 1 95 ? 7.260 -5.112 4.905 1.00 90.12 95 ASP A CA 1
ATOM 751 C C . ASP A 1 95 ? 6.853 -3.645 5.124 1.00 90.12 95 ASP A C 1
ATOM 753 O O . ASP A 1 95 ? 7.335 -2.724 4.454 1.00 90.12 95 ASP A O 1
ATOM 757 N N . LEU A 1 96 ? 5.938 -3.438 6.075 1.00 90.25 96 LEU A N 1
ATOM 758 C CA . LEU A 1 96 ? 5.423 -2.115 6.415 1.00 90.25 96 LEU A CA 1
ATOM 759 C C . LEU A 1 96 ? 6.511 -1.188 6.970 1.00 90.25 96 LEU A C 1
ATOM 761 O O . LEU A 1 96 ? 6.423 0.011 6.739 1.00 90.25 96 LEU A O 1
ATOM 765 N N . ASP A 1 97 ? 7.555 -1.700 7.631 1.00 91.31 97 ASP A N 1
ATOM 766 C CA . ASP A 1 97 ? 8.631 -0.847 8.149 1.00 91.31 97 ASP A CA 1
ATOM 767 C C . ASP A 1 97 ? 9.461 -0.239 7.008 1.00 91.31 97 ASP A C 1
ATOM 769 O O . ASP A 1 97 ? 9.928 0.898 7.112 1.00 91.31 97 ASP A O 1
ATOM 773 N N . VAL A 1 98 ? 9.642 -0.980 5.911 1.00 91.69 98 VAL A N 1
ATOM 774 C CA . VAL A 1 98 ? 10.343 -0.486 4.717 1.00 91.69 98 VAL A CA 1
ATOM 775 C C . VAL A 1 98 ? 9.442 0.437 3.897 1.00 91.69 98 VAL A C 1
ATOM 777 O O . VAL A 1 98 ? 9.896 1.486 3.438 1.00 91.69 98 VAL A O 1
ATOM 780 N N . LEU A 1 99 ? 8.168 0.074 3.728 1.00 91.38 99 LEU A N 1
ATOM 781 C CA . LEU A 1 99 ? 7.212 0.857 2.942 1.00 91.38 99 LEU A CA 1
ATOM 782 C C . LEU A 1 99 ? 6.881 2.202 3.600 1.00 91.38 99 LEU A C 1
ATOM 784 O O . LEU A 1 99 ? 6.895 3.214 2.911 1.00 91.38 99 LEU A O 1
ATOM 788 N N . GLU A 1 100 ? 6.652 2.245 4.915 1.00 90.75 100 GLU A N 1
ATOM 789 C CA . GLU A 1 100 ? 6.343 3.485 5.651 1.00 90.75 100 GLU A CA 1
ATOM 790 C C . GLU A 1 100 ? 7.525 4.466 5.672 1.00 90.75 100 GLU A C 1
ATOM 792 O O . GLU A 1 100 ? 7.326 5.676 5.643 1.00 90.75 100 GLU A O 1
ATOM 797 N N . LYS A 1 101 ? 8.767 3.964 5.700 1.00 90.81 101 LYS A N 1
ATOM 798 C CA . LYS A 1 101 ? 9.972 4.813 5.617 1.00 90.81 101 LYS A CA 1
ATOM 799 C C . LYS A 1 101 ? 10.261 5.293 4.200 1.00 90.81 101 LYS A C 1
ATOM 801 O O . LYS A 1 101 ? 10.948 6.296 4.023 1.00 90.81 101 LYS A O 1
ATOM 806 N N . GLY A 1 102 ? 9.825 4.523 3.209 1.00 87.94 102 GLY A N 1
ATOM 807 C CA . GLY A 1 102 ? 10.148 4.740 1.808 1.00 87.94 102 GLY A CA 1
ATOM 808 C C . GLY A 1 102 ? 9.100 5.527 1.024 1.00 87.94 102 GLY A C 1
ATOM 809 O O . GLY A 1 102 ? 9.448 6.157 0.030 1.00 87.94 102 GLY A O 1
ATOM 810 N N . LEU A 1 103 ? 7.833 5.480 1.440 1.00 92.19 103 LEU A N 1
ATOM 811 C CA . LEU A 1 103 ? 6.690 6.027 0.710 1.00 92.19 103 LEU A CA 1
ATOM 812 C C . LEU A 1 103 ? 5.945 7.055 1.560 1.00 92.19 103 LEU A C 1
ATOM 814 O O . LEU A 1 103 ? 5.776 6.877 2.764 1.00 92.19 103 LEU A O 1
ATOM 818 N N . THR A 1 104 ? 5.427 8.101 0.917 1.00 92.12 104 THR A N 1
ATOM 819 C CA . THR A 1 104 ? 4.539 9.057 1.588 1.00 92.12 104 THR A CA 1
ATOM 820 C C . THR A 1 104 ? 3.162 8.433 1.823 1.00 92.12 104 THR A C 1
ATOM 822 O O . THR A 1 104 ? 2.754 7.502 1.119 1.00 92.12 104 THR A O 1
ATOM 825 N N . ILE A 1 105 ? 2.423 8.937 2.820 1.00 93.94 105 ILE A N 1
ATOM 826 C CA . ILE A 1 105 ? 1.095 8.416 3.192 1.00 93.94 105 ILE A CA 1
ATOM 827 C C . ILE A 1 105 ? 0.152 8.316 1.976 1.00 93.94 105 ILE A C 1
ATOM 829 O O . ILE A 1 105 ? -0.463 7.259 1.811 1.00 93.94 105 ILE A O 1
ATOM 833 N N . PRO A 1 106 ? 0.053 9.320 1.078 1.00 92.75 106 PRO A N 1
ATOM 834 C CA . PRO A 1 106 ? -0.797 9.218 -0.109 1.00 92.75 106 PRO A CA 1
ATOM 835 C C . PRO A 1 106 ? -0.390 8.097 -1.072 1.00 92.75 106 PRO A C 1
ATOM 837 O O . PRO A 1 106 ? -1.256 7.393 -1.595 1.00 92.75 106 PRO A O 1
ATOM 840 N N . VAL A 1 107 ? 0.914 7.897 -1.287 1.00 92.56 107 VAL A N 1
ATOM 841 C CA . VAL A 1 107 ? 1.433 6.856 -2.189 1.00 92.56 107 VAL A CA 1
ATOM 842 C C . VAL A 1 107 ? 1.180 5.466 -1.607 1.00 92.56 107 VAL A C 1
ATOM 844 O O . VAL A 1 107 ? 0.714 4.573 -2.316 1.00 92.56 107 VAL A O 1
ATOM 847 N N . LEU A 1 108 ? 1.416 5.285 -0.307 1.00 94.25 108 LEU A N 1
ATOM 848 C CA . LEU A 1 108 ? 1.160 4.014 0.369 1.00 94.25 108 LEU A CA 1
ATOM 849 C C . LEU A 1 108 ? -0.344 3.702 0.444 1.00 94.25 108 LEU A C 1
ATOM 851 O O . LEU A 1 108 ? -0.747 2.573 0.170 1.00 94.25 108 LEU A O 1
ATOM 855 N N . ASN A 1 109 ? -1.187 4.710 0.692 1.00 94.69 109 ASN A N 1
ATOM 856 C CA . ASN A 1 109 ? -2.642 4.573 0.614 1.00 94.69 109 ASN A CA 1
ATOM 857 C C . ASN A 1 109 ? -3.093 4.137 -0.790 1.00 94.69 109 AS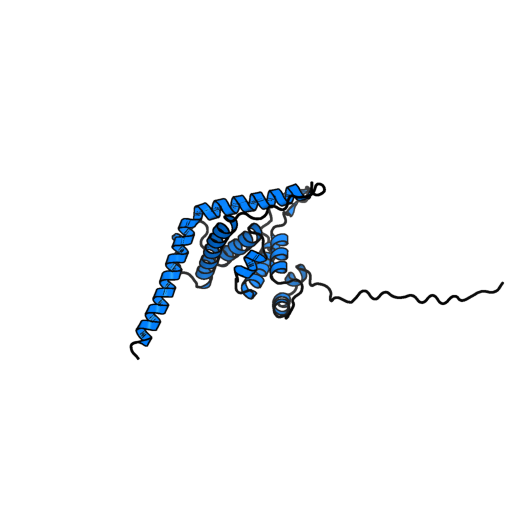N A C 1
ATOM 859 O O . ASN A 1 109 ? -3.939 3.258 -0.931 1.00 94.69 109 ASN A O 1
ATOM 863 N N . MET A 1 110 ? -2.516 4.717 -1.848 1.00 93.00 110 MET A N 1
ATOM 864 C CA . MET A 1 110 ? -2.814 4.327 -3.229 1.00 93.00 110 MET A CA 1
ATOM 865 C C . MET A 1 110 ? -2.434 2.868 -3.507 1.00 93.00 110 MET A C 1
ATOM 867 O O . MET A 1 110 ? -3.233 2.132 -4.087 1.00 93.00 110 MET A O 1
ATOM 871 N N . LEU A 1 111 ? -1.247 2.442 -3.064 1.00 94.00 111 LEU A N 1
ATOM 872 C CA . LEU A 1 111 ? -0.777 1.063 -3.208 1.00 94.00 111 LEU A CA 1
ATOM 873 C C . LEU A 1 111 ? -1.713 0.072 -2.507 1.00 94.00 111 LEU A C 1
ATOM 875 O O . LEU A 1 111 ? -2.105 -0.936 -3.093 1.00 94.00 111 LEU A O 1
ATOM 879 N N . LEU A 1 112 ? -2.077 0.357 -1.256 1.00 94.19 112 LEU A N 1
ATOM 880 C CA . LEU A 1 112 ? -2.888 -0.545 -0.444 1.00 94.19 112 LEU A CA 1
ATOM 881 C C . LEU A 1 112 ? -4.350 -0.590 -0.902 1.00 94.19 112 LEU A C 1
ATOM 883 O O . LEU A 1 112 ? -4.950 -1.662 -0.893 1.00 94.19 112 LEU A O 1
ATOM 887 N N . ASN A 1 113 ? -4.911 0.520 -1.386 1.00 92.50 113 ASN A N 1
ATOM 888 C CA . ASN A 1 113 ? -6.236 0.502 -2.014 1.00 92.50 113 ASN A CA 1
ATOM 889 C C . ASN A 1 113 ? -6.248 -0.347 -3.291 1.00 92.50 113 ASN A C 1
ATOM 891 O O . ASN A 1 113 ? -7.205 -1.082 -3.536 1.00 92.50 113 ASN A O 1
ATOM 895 N N . GLU A 1 114 ? -5.174 -0.310 -4.086 1.00 92.06 114 GLU A N 1
ATOM 896 C CA . GLU A 1 114 ? -5.065 -1.205 -5.236 1.00 92.06 114 GLU A CA 1
ATOM 897 C C . GLU A 1 114 ? -4.923 -2.673 -4.804 1.00 92.06 114 GLU A C 1
ATOM 899 O O . GLU A 1 114 ? -5.530 -3.552 -5.416 1.00 92.06 114 GLU A O 1
ATOM 904 N N . LEU A 1 115 ? -4.188 -2.956 -3.722 1.00 92.50 115 LEU A N 1
ATOM 905 C CA . LEU A 1 115 ? -4.097 -4.307 -3.163 1.00 92.50 115 LEU A CA 1
ATOM 906 C C . LEU A 1 115 ? -5.483 -4.848 -2.782 1.00 92.50 115 LEU A C 1
ATOM 908 O O . LEU A 1 115 ? -5.807 -5.984 -3.137 1.00 92.50 115 LEU A O 1
ATOM 912 N N . LEU A 1 116 ? -6.308 -4.047 -2.099 1.00 90.75 116 LEU A N 1
ATOM 913 C CA . LEU A 1 116 ? 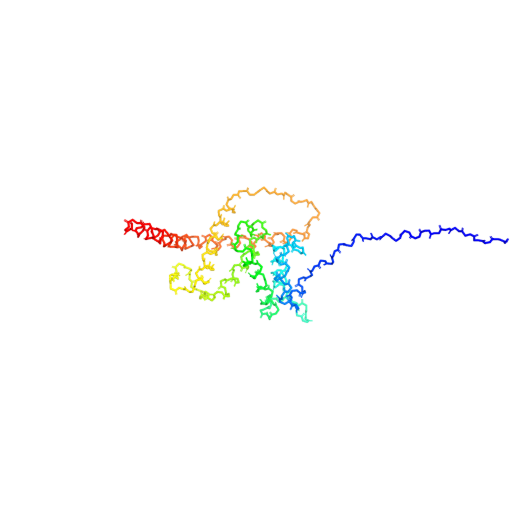-7.685 -4.419 -1.749 1.00 90.75 116 LEU A CA 1
ATOM 914 C C . LEU A 1 116 ? -8.531 -4.681 -3.005 1.00 90.75 116 LEU A C 1
ATOM 916 O O . LEU A 1 116 ? -9.246 -5.685 -3.071 1.00 90.75 116 LEU A O 1
ATOM 920 N N . CYS A 1 117 ? -8.393 -3.825 -4.022 1.00 89.31 117 CYS A N 1
ATOM 921 C CA . CYS A 1 117 ? -9.086 -3.952 -5.304 1.00 89.31 117 CYS A CA 1
ATOM 922 C C . CYS A 1 117 ? -8.740 -5.272 -6.019 1.00 89.31 117 CYS A C 1
ATOM 924 O O . CYS A 1 117 ? -9.628 -6.064 -6.345 1.00 89.31 117 CYS A O 1
ATOM 926 N N . VAL A 1 118 ? -7.448 -5.563 -6.205 1.00 88.94 118 VAL A N 1
ATOM 927 C CA . VAL A 1 118 ? -6.971 -6.785 -6.882 1.00 88.94 118 VAL A CA 1
ATOM 928 C C . VAL A 1 118 ? -7.307 -8.043 -6.082 1.00 88.94 118 VAL A C 1
ATOM 930 O O . VAL A 1 118 ? -7.585 -9.096 -6.660 1.00 88.94 118 VAL A O 1
ATOM 933 N N . SER A 1 119 ? -7.354 -7.929 -4.755 1.00 86.88 119 SER A N 1
ATOM 934 C CA . SER A 1 119 ? -7.732 -9.026 -3.861 1.00 86.88 119 SER A CA 1
ATOM 935 C C . SER A 1 119 ? -9.240 -9.280 -3.807 1.00 86.88 119 SER A C 1
ATOM 937 O O . SER A 1 119 ? -9.676 -10.168 -3.074 1.00 86.88 119 SER A O 1
ATOM 939 N N . LYS A 1 120 ? -10.031 -8.544 -4.604 1.00 86.19 120 LYS A N 1
ATOM 940 C CA . LYS A 1 120 ? -11.488 -8.683 -4.735 1.00 86.19 120 LYS A CA 1
ATOM 941 C C . LYS A 1 120 ? -12.230 -8.511 -3.408 1.00 86.19 120 LYS A C 1
ATOM 943 O O . LYS A 1 120 ? -13.232 -9.184 -3.170 1.00 86.19 120 LYS A O 1
ATOM 948 N N . VAL A 1 121 ? -11.743 -7.615 -2.548 1.00 83.62 121 VAL A N 1
ATOM 949 C CA . VAL A 1 121 ? -12.494 -7.208 -1.356 1.00 83.62 121 VAL A CA 1
ATOM 950 C C . VAL A 1 121 ? -13.793 -6.534 -1.827 1.00 83.62 121 VAL A C 1
ATOM 952 O O . VAL A 1 121 ? -13.723 -5.651 -2.688 1.00 83.62 121 VAL A O 1
ATOM 955 N N . PRO A 1 122 ? -14.975 -6.948 -1.333 1.00 79.38 122 PRO A N 1
ATOM 956 C CA . PRO A 1 122 ? -16.243 -6.368 -1.760 1.00 79.38 122 PRO A CA 1
ATOM 957 C C . PRO A 1 122 ? -16.264 -4.843 -1.552 1.00 79.38 122 PRO A C 1
ATOM 959 O O . PRO A 1 122 ? -16.044 -4.382 -0.429 1.00 79.38 122 PRO A O 1
ATOM 962 N N . PRO A 1 123 ? -16.526 -4.040 -2.599 1.00 77.69 123 PRO A N 1
ATOM 963 C CA . PRO A 1 123 ? -16.545 -2.591 -2.462 1.00 77.69 123 PRO A CA 1
ATOM 964 C C . PRO A 1 123 ? -17.730 -2.150 -1.596 1.00 77.69 123 PRO A C 1
ATOM 966 O O . PRO A 1 123 ? -18.843 -2.649 -1.748 1.00 77.69 123 PRO A O 1
ATOM 969 N N . GLY A 1 124 ? -17.494 -1.188 -0.703 1.00 76.38 124 GLY A N 1
ATOM 970 C CA . GLY A 1 124 ? -18.532 -0.600 0.151 1.00 76.38 124 GLY A CA 1
ATOM 971 C C . GLY A 1 124 ? -18.905 -1.419 1.391 1.00 76.38 124 GLY A C 1
ATOM 972 O O . GLY A 1 124 ? -19.712 -0.949 2.189 1.00 76.38 124 GLY A O 1
ATOM 973 N N . VAL A 1 125 ? -18.311 -2.599 1.585 1.00 82.81 125 VAL A N 1
ATOM 974 C CA . VAL A 1 125 ? -18.442 -3.375 2.826 1.00 82.81 125 VAL A CA 1
ATOM 975 C C . VAL A 1 125 ? -17.332 -2.959 3.784 1.00 82.81 125 VAL A C 1
ATOM 977 O O . VAL A 1 125 ? -16.169 -2.862 3.385 1.00 82.81 125 VAL A O 1
ATOM 980 N N . LYS A 1 126 ? -17.668 -2.700 5.052 1.00 86.75 126 LYS A N 1
ATOM 981 C CA . LYS A 1 126 ? -16.650 -2.395 6.058 1.00 86.75 126 LYS A CA 1
ATOM 982 C C . LYS A 1 126 ? -15.835 -3.644 6.366 1.00 86.75 126 LYS A C 1
ATOM 984 O O . LYS A 1 126 ? -16.372 -4.744 6.427 1.00 86.75 126 LYS A O 1
ATOM 989 N N . HIS A 1 127 ? -14.546 -3.473 6.643 1.00 87.31 127 HIS A N 1
ATOM 990 C CA . HIS A 1 127 ? -13.671 -4.607 6.952 1.00 87.31 127 HIS A CA 1
ATOM 991 C C . HIS A 1 127 ? -14.101 -5.386 8.204 1.00 87.31 127 HIS A C 1
ATOM 993 O O . HIS A 1 127 ? -13.874 -6.589 8.258 1.00 87.31 127 HIS A O 1
ATOM 999 N N . VAL A 1 128 ? -14.738 -4.725 9.177 1.00 88.00 128 VAL A N 1
ATOM 1000 C CA . VAL A 1 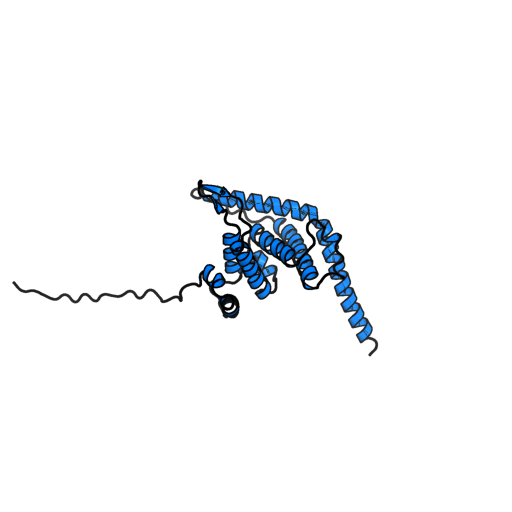128 ? -15.280 -5.370 10.387 1.00 88.00 128 VAL A CA 1
ATOM 1001 C C . VAL A 1 128 ? -16.404 -6.361 10.078 1.00 88.00 128 VAL A C 1
ATOM 1003 O O . VAL A 1 128 ? -16.537 -7.364 10.771 1.00 88.00 128 VAL A O 1
ATOM 1006 N N . ASP A 1 129 ? -17.175 -6.121 9.018 1.00 87.31 129 ASP A N 1
ATOM 1007 C CA . ASP A 1 129 ? -18.307 -6.972 8.645 1.00 87.31 129 ASP A CA 1
ATOM 1008 C C . ASP A 1 129 ? -17.861 -8.209 7.840 1.00 87.31 129 ASP A C 1
ATOM 1010 O O . ASP A 1 129 ? -18.675 -9.071 7.506 1.00 87.31 129 ASP A O 1
ATOM 1014 N N . LEU A 1 130 ? -16.571 -8.300 7.493 1.00 86.00 130 LEU A N 1
ATOM 1015 C CA . LEU A 1 130 ? -16.009 -9.415 6.740 1.00 86.00 130 LEU A CA 1
ATOM 1016 C C . LEU A 1 130 ? -15.594 -10.553 7.675 1.00 86.00 130 LEU A C 1
ATOM 1018 O O . LEU A 1 130 ? -14.760 -10.381 8.563 1.00 86.00 130 LEU A O 1
ATOM 1022 N N . ASP A 1 131 ? -16.081 -11.760 7.392 1.00 84.44 131 ASP A N 1
ATOM 1023 C CA . ASP A 1 131 ? -15.564 -12.966 8.033 1.00 84.44 131 ASP A CA 1
ATOM 1024 C C . ASP A 1 131 ? -14.253 -13.407 7.370 1.00 84.44 131 ASP A C 1
ATOM 1026 O O . ASP A 1 131 ? -14.238 -14.173 6.399 1.00 84.44 131 ASP A O 1
ATOM 1030 N N . LEU A 1 132 ? -13.135 -12.935 7.926 1.00 82.50 132 LEU A N 1
ATOM 1031 C CA . LEU A 1 132 ? -11.788 -13.240 7.440 1.00 82.50 132 LEU A CA 1
ATOM 1032 C C . LEU A 1 132 ? -11.472 -14.742 7.379 1.00 82.50 132 LEU A C 1
ATOM 1034 O O . LEU A 1 132 ? -10.599 -15.129 6.604 1.00 82.50 132 LEU A O 1
ATOM 1038 N N . SER A 1 133 ? -12.158 -15.587 8.159 1.00 79.50 133 SER A N 1
ATOM 1039 C CA . SER A 1 133 ? -11.910 -17.035 8.183 1.00 79.50 133 SER A CA 1
ATOM 1040 C C . SER A 1 133 ? -12.440 -17.760 6.942 1.00 79.50 133 SER A C 1
ATOM 1042 O O . SER A 1 133 ? -11.936 -18.822 6.576 1.00 79.50 133 SER A O 1
ATOM 1044 N N . THR A 1 134 ? -13.430 -17.168 6.271 1.00 84.19 134 THR A N 1
ATOM 1045 C CA . THR A 1 134 ? -14.082 -17.734 5.079 1.00 84.19 134 THR A CA 1
ATOM 1046 C C . THR A 1 134 ? -13.519 -17.183 3.773 1.00 84.19 134 THR A C 1
ATOM 1048 O O . THR A 1 134 ? -13.763 -17.738 2.698 1.00 84.19 134 THR A O 1
ATOM 1051 N N . LEU A 1 135 ? -12.763 -16.086 3.850 1.00 83.75 135 LEU A N 1
ATOM 1052 C CA . LEU A 1 135 ? -12.184 -15.432 2.687 1.00 83.75 135 LEU A CA 1
ATOM 1053 C C . LEU A 1 135 ? -10.960 -16.189 2.153 1.00 83.75 135 LEU A C 1
ATOM 1055 O O . LEU A 1 135 ? -10.252 -16.863 2.905 1.00 83.75 135 LEU A O 1
ATOM 1059 N N . PRO A 1 136 ? -10.640 -16.032 0.854 1.00 86.38 136 PRO A N 1
ATOM 1060 C CA . PRO A 1 136 ? -9.373 -16.501 0.316 1.00 86.38 136 PRO A CA 1
ATOM 1061 C C . PRO A 1 136 ? -8.189 -15.935 1.121 1.00 86.38 136 PRO A C 1
ATOM 1063 O O . PRO A 1 136 ? -8.210 -14.748 1.464 1.00 86.38 136 PRO A O 1
ATOM 1066 N N . PRO A 1 137 ? -7.116 -16.717 1.358 1.00 83.31 137 PRO A N 1
ATOM 1067 C CA . PRO A 1 137 ? -5.970 -16.264 2.150 1.00 83.31 137 PRO A CA 1
ATOM 1068 C C . PRO A 1 137 ? -5.342 -14.963 1.637 1.00 83.31 137 PRO A C 1
ATOM 1070 O O . PRO A 1 137 ? -4.895 -14.130 2.420 1.00 83.31 137 PRO A O 1
ATOM 1073 N N . THR A 1 138 ? -5.343 -14.759 0.318 1.00 82.69 138 THR A N 1
ATOM 1074 C CA . THR A 1 138 ? -4.848 -13.535 -0.326 1.00 82.69 138 THR A CA 1
ATOM 1075 C C . THR A 1 138 ? -5.700 -12.313 0.021 1.00 82.69 138 THR A C 1
ATOM 1077 O O . THR A 1 138 ? -5.156 -11.249 0.307 1.00 82.69 138 THR A O 1
ATOM 1080 N N . THR A 1 139 ? -7.024 -12.469 0.052 1.00 87.12 139 THR A N 1
ATOM 1081 C CA . THR A 1 139 ? -7.981 -11.417 0.415 1.00 87.12 139 THR A CA 1
ATOM 1082 C C . THR A 1 139 ? -7.910 -11.090 1.900 1.00 87.12 139 THR A C 1
ATOM 1084 O O . THR A 1 139 ? -7.817 -9.917 2.256 1.00 87.12 139 THR A O 1
ATOM 1087 N N . ALA A 1 140 ? -7.875 -12.109 2.761 1.00 86.12 140 ALA A N 1
ATOM 1088 C CA . ALA A 1 140 ? -7.700 -11.914 4.196 1.00 86.12 140 ALA A CA 1
ATOM 1089 C C . ALA A 1 140 ? -6.383 -11.176 4.496 1.00 86.12 140 ALA A C 1
ATOM 1091 O O . ALA A 1 140 ? -6.380 -10.190 5.231 1.00 86.12 140 ALA A O 1
ATOM 1092 N N . MET A 1 141 ? -5.280 -11.580 3.854 1.00 88.94 141 MET A N 1
ATOM 1093 C CA . MET A 1 141 ? -3.982 -10.918 4.004 1.00 88.94 141 MET A CA 1
ATOM 1094 C C . MET A 1 141 ? -4.028 -9.445 3.581 1.00 88.94 141 MET A C 1
ATOM 1096 O O . MET A 1 141 ? -3.516 -8.592 4.302 1.00 88.94 141 MET A O 1
ATOM 1100 N N . ALA A 1 142 ? -4.661 -9.122 2.450 1.00 89.50 142 ALA A N 1
ATOM 1101 C CA . ALA A 1 142 ? -4.804 -7.741 1.990 1.00 89.50 142 ALA A CA 1
ATOM 1102 C C . ALA A 1 142 ? -5.540 -6.858 3.010 1.00 89.50 142 ALA A C 1
ATOM 1104 O O . ALA A 1 142 ? -5.074 -5.762 3.328 1.00 89.50 142 ALA A O 1
ATOM 1105 N N . VAL A 1 143 ? -6.645 -7.363 3.570 1.00 90.69 143 VAL A N 1
ATOM 1106 C CA . VAL A 1 143 ? -7.409 -6.669 4.616 1.00 90.69 143 VAL A CA 1
ATOM 1107 C C . VAL A 1 143 ? -6.553 -6.483 5.874 1.00 90.69 143 VAL A C 1
ATOM 1109 O O . VAL A 1 143 ? -6.503 -5.384 6.425 1.00 90.69 143 VAL A O 1
ATOM 1112 N N . ILE A 1 144 ? -5.822 -7.509 6.313 1.00 90.62 144 ILE A N 1
ATOM 1113 C CA . ILE A 1 144 ? -4.957 -7.431 7.502 1.00 90.62 144 ILE A CA 1
ATOM 1114 C C . ILE A 1 144 ? -3.832 -6.404 7.309 1.00 90.62 144 ILE A C 1
ATOM 1116 O O . ILE A 1 144 ? -3.618 -5.567 8.188 1.00 90.62 144 ILE A O 1
ATOM 1120 N N . ILE A 1 145 ? -3.130 -6.432 6.169 1.00 90.94 145 ILE A N 1
ATOM 1121 C CA . ILE A 1 145 ? -2.050 -5.480 5.859 1.00 90.94 145 ILE A CA 1
ATOM 1122 C C . ILE A 1 145 ? -2.588 -4.047 5.897 1.00 90.94 145 ILE A C 1
ATOM 1124 O O . ILE A 1 145 ? -1.977 -3.193 6.541 1.00 90.94 145 ILE A O 1
ATOM 1128 N N . TYR A 1 146 ? -3.733 -3.794 5.252 1.00 94.56 146 TYR A N 1
ATOM 1129 C CA . TYR A 1 146 ? -4.347 -2.467 5.216 1.00 94.56 146 TYR A CA 1
ATOM 1130 C C . TYR A 1 146 ? -4.670 -1.954 6.622 1.00 94.56 146 TYR A C 1
ATOM 1132 O O . TYR A 1 146 ? -4.228 -0.870 6.996 1.00 94.56 146 TYR A O 1
ATOM 1140 N N . ASN A 1 147 ? -5.388 -2.743 7.430 1.00 94.00 147 ASN A N 1
ATOM 1141 C CA . ASN A 1 147 ? -5.786 -2.321 8.776 1.00 94.00 147 ASN A CA 1
ATOM 1142 C C . ASN A 1 147 ? -4.565 -2.139 9.696 1.00 94.00 147 ASN A C 1
ATOM 1144 O O . ASN A 1 147 ? -4.519 -1.198 10.489 1.00 94.00 147 ASN A O 1
ATOM 1148 N N . ARG A 1 148 ? -3.529 -2.980 9.558 1.00 93.44 148 ARG A N 1
ATOM 1149 C CA . ARG A 1 148 ? -2.274 -2.824 10.311 1.00 93.44 148 ARG A CA 1
ATOM 1150 C C . ARG A 1 148 ? -1.564 -1.521 9.952 1.00 93.44 148 ARG A C 1
ATOM 1152 O O . ARG A 1 148 ? -1.117 -0.810 10.851 1.00 93.44 148 ARG A O 1
ATOM 1159 N N . TRP A 1 149 ? -1.467 -1.206 8.662 1.00 95.56 149 TRP A N 1
ATOM 1160 C CA . TRP A 1 149 ? -0.901 0.056 8.191 1.00 95.56 149 TRP A CA 1
ATOM 1161 C C . TRP A 1 149 ? -1.722 1.265 8.657 1.00 95.56 149 TRP A C 1
ATOM 1163 O O . TRP A 1 149 ? -1.137 2.247 9.113 1.00 95.56 149 TRP A O 1
ATOM 1173 N N . ALA A 1 150 ? -3.055 1.187 8.607 1.00 95.00 150 ALA A N 1
ATOM 1174 C CA . ALA A 1 150 ? -3.946 2.265 9.031 1.00 95.00 150 ALA A CA 1
ATOM 1175 C C . ALA A 1 150 ? -3.676 2.674 10.486 1.00 95.00 150 ALA A C 1
ATOM 1177 O O . ALA A 1 150 ? -3.392 3.840 10.765 1.00 95.00 150 ALA A O 1
ATOM 1178 N N . ILE A 1 151 ? -3.662 1.704 11.408 1.00 94.94 151 ILE A N 1
ATOM 1179 C CA . ILE A 1 151 ? -3.390 1.959 12.829 1.00 94.94 151 ILE A CA 1
ATOM 1180 C C . ILE A 1 151 ? -1.975 2.494 13.050 1.00 94.94 151 ILE A C 1
ATOM 1182 O O . ILE A 1 151 ? -1.798 3.482 13.765 1.00 94.94 151 ILE A O 1
ATOM 1186 N N . ARG A 1 152 ? -0.961 1.891 12.416 1.00 93.75 152 ARG A N 1
ATOM 1187 C CA . ARG A 1 152 ? 0.428 2.367 12.519 1.00 93.75 152 ARG A CA 1
ATOM 1188 C C . ARG A 1 152 ? 0.562 3.808 12.043 1.00 93.75 152 ARG A C 1
ATOM 1190 O O . ARG A 1 152 ? 1.162 4.619 12.739 1.00 93.75 152 ARG A O 1
ATOM 1197 N N . THR A 1 153 ? -0.061 4.143 10.919 1.00 93.88 153 THR A N 1
ATOM 1198 C CA . THR A 1 153 ? -0.049 5.494 10.350 1.00 93.88 153 THR A CA 1
ATOM 1199 C C . THR A 1 153 ? -0.701 6.503 11.289 1.00 93.88 153 THR A C 1
ATOM 1201 O O . THR A 1 153 ? -0.114 7.556 11.528 1.00 93.88 153 THR A O 1
ATOM 1204 N N . ILE A 1 154 ? -1.858 6.188 11.886 1.00 93.31 154 ILE A N 1
ATOM 1205 C CA . ILE A 1 154 ? -2.521 7.053 12.884 1.00 93.31 154 ILE A CA 1
ATOM 1206 C C . ILE A 1 154 ? -1.605 7.305 14.089 1.00 93.31 154 ILE A C 1
ATOM 1208 O O . ILE A 1 154 ? -1.482 8.441 14.551 1.00 93.31 154 ILE A O 1
ATOM 1212 N N . VAL A 1 155 ? -0.950 6.257 14.594 1.00 92.62 155 VAL A N 1
ATOM 1213 C CA . VAL A 1 155 ? -0.041 6.358 15.743 1.00 92.62 155 VAL A CA 1
ATOM 1214 C C . VAL A 1 155 ? 1.180 7.207 15.395 1.00 92.62 155 VAL A C 1
ATOM 1216 O O . VAL A 1 155 ? 1.482 8.153 16.118 1.00 92.62 155 VAL A O 1
ATOM 1219 N N . LEU A 1 156 ? 1.846 6.923 14.273 1.00 88.94 156 LEU A N 1
ATOM 1220 C CA . LEU A 1 156 ? 3.040 7.647 13.827 1.00 88.94 156 LEU A CA 1
ATOM 1221 C C . LEU A 1 156 ? 2.752 9.133 13.579 1.00 88.94 156 LEU A C 1
ATOM 1223 O O . LEU A 1 156 ? 3.505 9.987 14.036 1.00 88.94 156 LEU A O 1
ATOM 1227 N N . SER A 1 157 ? 1.625 9.447 12.941 1.00 87.75 157 SER A N 1
ATOM 1228 C CA . SER A 1 157 ? 1.218 10.830 12.649 1.00 87.75 157 SER A CA 1
ATOM 1229 C C . SER A 1 157 ? 0.698 11.606 13.866 1.00 87.75 157 SER A C 1
ATOM 1231 O O . SER A 1 157 ? 0.522 12.821 13.794 1.00 87.75 157 SER A O 1
ATOM 1233 N N . SER A 1 158 ? 0.476 10.937 15.001 1.00 86.38 158 SER A N 1
ATOM 1234 C CA . SER A 1 158 ? 0.138 11.597 16.269 1.00 86.38 158 SER A CA 1
ATOM 1235 C C . SER A 1 158 ? 1.368 12.157 16.996 1.00 86.38 158 SER A C 1
ATOM 1237 O O . SER A 1 158 ? 1.218 12.937 17.938 1.00 86.38 158 SER A O 1
ATOM 1239 N N . PHE A 1 159 ? 2.583 11.793 16.569 1.00 81.38 159 PHE A N 1
ATOM 1240 C CA . PHE A 1 159 ? 3.816 12.361 17.109 1.00 81.38 159 PHE A CA 1
ATOM 1241 C C . PHE A 1 159 ? 4.199 13.654 16.372 1.00 81.38 159 PHE A C 1
ATOM 1243 O O . PHE A 1 159 ? 4.097 13.725 15.149 1.00 81.38 159 PHE A O 1
ATOM 1250 N N . PRO A 1 160 ? 4.673 14.691 17.086 1.00 68.69 160 PRO A N 1
ATOM 1251 C CA . PRO A 1 160 ? 5.078 15.939 16.456 1.00 68.69 160 PRO A CA 1
ATOM 1252 C C . PRO A 1 160 ? 6.344 15.740 15.612 1.00 68.69 160 PRO A C 1
ATOM 1254 O O . PRO A 1 160 ? 7.436 15.529 16.142 1.00 68.69 160 PRO A O 1
ATOM 1257 N N . GLU A 1 161 ? 6.215 15.860 14.292 1.00 64.69 161 GLU A N 1
ATOM 1258 C CA . GLU A 1 161 ? 7.368 15.931 13.397 1.00 64.69 161 GLU A CA 1
ATOM 1259 C C . GLU A 1 161 ? 8.042 17.307 13.473 1.00 64.69 161 GLU A C 1
ATOM 1261 O O . GLU A 1 161 ? 7.400 18.354 13.612 1.00 64.69 161 GLU A O 1
ATOM 1266 N N . LYS A 1 162 ? 9.377 17.322 13.380 1.00 56.47 162 LYS A N 1
ATOM 1267 C CA . LYS A 1 162 ? 10.150 18.568 13.349 1.00 56.47 162 LYS A CA 1
ATOM 1268 C C . LYS A 1 162 ? 9.823 19.327 12.063 1.00 56.47 162 LYS A C 1
ATOM 1270 O O . LYS A 1 162 ? 10.309 18.972 10.993 1.00 56.47 162 LYS A O 1
ATOM 1275 N N . GLN A 1 163 ? 9.044 20.403 12.174 1.00 54.66 163 GLN A N 1
ATOM 1276 C CA . GLN A 1 163 ? 8.777 21.289 11.044 1.00 54.66 163 GLN A CA 1
ATOM 1277 C C . GLN A 1 163 ? 10.082 21.934 10.564 1.00 54.66 163 GLN A C 1
ATOM 1279 O O . GLN A 1 163 ? 10.661 22.793 11.234 1.00 54.66 163 GLN A O 1
ATOM 1284 N N . THR A 1 164 ? 10.539 21.530 9.383 1.00 52.94 164 THR A N 1
ATOM 1285 C CA . THR A 1 164 ? 11.622 22.222 8.688 1.00 52.94 164 THR A CA 1
ATOM 1286 C C . THR A 1 164 ? 11.001 23.430 7.997 1.00 52.94 164 THR A C 1
ATOM 1288 O O . THR A 1 164 ? 10.227 23.274 7.056 1.00 52.94 164 THR A O 1
ATOM 1291 N N . LYS A 1 165 ? 11.268 24.641 8.500 1.00 51.31 165 LYS A N 1
ATOM 1292 C CA . LYS A 1 165 ? 10.735 25.878 7.909 1.00 51.31 165 LYS A CA 1
ATOM 1293 C C . LYS A 1 165 ? 11.215 25.997 6.450 1.00 51.31 165 LYS A C 1
ATOM 1295 O O . LYS A 1 165 ? 12.430 26.031 6.245 1.00 51.31 165 LYS A O 1
ATOM 1300 N N . PRO A 1 166 ? 10.318 26.071 5.448 1.00 54.66 166 PRO A N 1
ATOM 1301 C CA . PRO A 1 166 ? 10.727 26.219 4.057 1.00 54.66 166 PRO A CA 1
ATOM 1302 C C . PRO A 1 166 ? 11.372 27.594 3.834 1.00 54.66 166 PRO A C 1
ATOM 1304 O O . PRO A 1 166 ? 10.891 28.617 4.323 1.00 54.66 166 PRO A O 1
ATOM 1307 N N . GLY A 1 167 ? 12.499 27.608 3.120 1.00 57.00 167 GLY A N 1
ATOM 1308 C CA . GLY A 1 167 ? 13.228 28.829 2.782 1.00 57.00 167 GLY A CA 1
ATOM 1309 C C . GLY A 1 167 ? 12.513 29.677 1.713 1.00 57.00 167 GLY A C 1
ATOM 1310 O O . GLY A 1 167 ? 11.672 29.170 0.970 1.00 57.00 167 GLY A O 1
ATOM 1311 N N . PRO A 1 168 ? 12.872 30.965 1.572 1.00 57.16 168 PRO A N 1
ATOM 1312 C CA . PRO A 1 168 ? 12.131 31.954 0.775 1.00 57.16 168 PRO A CA 1
ATOM 1313 C C . PRO A 1 168 ? 12.126 31.739 -0.755 1.00 57.16 168 PRO A C 1
ATOM 1315 O O . PRO A 1 168 ? 11.480 32.500 -1.468 1.00 57.16 168 PRO A O 1
ATOM 1318 N N . HIS A 1 169 ? 12.811 30.725 -1.297 1.00 54.69 169 HIS A N 1
ATOM 1319 C CA . HIS A 1 169 ? 12.928 30.486 -2.750 1.00 54.69 169 HIS A CA 1
ATOM 1320 C C . HIS A 1 169 ? 12.019 29.376 -3.305 1.00 54.69 169 HIS A C 1
ATOM 1322 O O . HIS A 1 169 ? 12.196 28.938 -4.437 1.00 54.69 169 HIS A O 1
ATOM 1328 N N . GLN A 1 170 ? 11.022 28.924 -2.543 1.00 56.75 170 GLN A N 1
ATOM 1329 C CA . GLN A 1 170 ? 10.212 27.747 -2.884 1.00 56.75 170 GLN A CA 1
ATOM 1330 C C . GLN A 1 170 ? 8.732 28.047 -3.184 1.00 56.75 170 GLN A C 1
ATOM 1332 O O . GLN A 1 170 ? 7.891 27.174 -3.024 1.00 56.75 170 GLN A O 1
ATOM 1337 N N . MET A 1 171 ? 8.374 29.242 -3.668 1.00 54.41 171 MET A N 1
ATOM 1338 C CA . MET A 1 171 ? 6.959 29.618 -3.873 1.00 54.41 171 MET A CA 1
ATOM 1339 C C . MET A 1 171 ? 6.158 28.689 -4.811 1.00 54.41 171 MET A C 1
ATOM 1341 O O . MET A 1 171 ? 5.001 28.415 -4.513 1.00 54.41 171 MET A O 1
ATOM 1345 N N . ASN A 1 172 ? 6.760 28.117 -5.863 1.00 56.22 172 ASN A N 1
ATOM 1346 C CA . ASN A 1 172 ? 6.082 27.104 -6.697 1.00 56.22 172 ASN A CA 1
ATOM 1347 C C . ASN A 1 172 ? 6.040 25.707 -6.047 1.00 56.22 172 ASN A C 1
ATOM 1349 O O . ASN A 1 172 ? 5.127 24.932 -6.319 1.00 56.22 172 ASN A O 1
ATOM 1353 N N . MET A 1 173 ? 6.997 25.389 -5.169 1.00 59.03 173 MET A N 1
ATOM 1354 C CA . MET A 1 173 ? 7.019 24.136 -4.399 1.00 59.03 173 MET A CA 1
ATOM 1355 C C . MET A 1 173 ? 6.014 24.161 -3.239 1.00 59.03 173 MET A C 1
ATOM 1357 O O . MET A 1 173 ? 5.537 23.107 -2.836 1.00 59.03 173 MET A O 1
ATOM 1361 N N . LEU A 1 174 ? 5.653 25.346 -2.730 1.00 64.69 174 LEU A N 1
ATOM 1362 C CA . LEU A 1 174 ? 4.672 25.487 -1.652 1.00 64.69 174 LEU A CA 1
ATOM 1363 C C . LEU A 1 174 ? 3.303 24.928 -2.042 1.00 64.69 174 LEU A C 1
ATOM 1365 O O . LEU A 1 174 ? 2.667 24.305 -1.205 1.00 64.69 174 LEU A O 1
ATOM 1369 N N . ASN A 1 175 ? 2.864 25.099 -3.293 1.00 70.38 175 ASN A N 1
ATOM 1370 C CA . ASN A 1 175 ? 1.555 24.601 -3.725 1.00 70.38 175 ASN A CA 1
ATOM 1371 C C . ASN A 1 175 ? 1.506 23.061 -3.756 1.00 70.38 175 ASN A C 1
ATOM 1373 O O . ASN A 1 175 ? 0.556 22.462 -3.267 1.00 70.38 175 ASN A O 1
ATOM 1377 N N . ILE A 1 176 ? 2.563 22.411 -4.258 1.00 72.25 176 ILE A N 1
ATOM 1378 C CA . ILE A 1 176 ? 2.659 20.941 -4.305 1.00 72.25 176 ILE A CA 1
ATOM 1379 C C . ILE A 1 176 ? 2.758 20.362 -2.890 1.00 72.25 176 ILE A C 1
ATOM 1381 O O . ILE A 1 176 ? 2.030 19.435 -2.549 1.00 72.25 176 ILE A O 1
ATOM 1385 N N . VAL A 1 177 ? 3.615 20.944 -2.047 1.00 78.50 177 VAL A N 1
ATOM 1386 C CA . VAL A 1 177 ? 3.780 20.513 -0.650 1.00 78.50 177 VAL A CA 1
ATOM 1387 C C . VAL A 1 177 ? 2.489 20.718 0.148 1.00 78.50 177 VAL A C 1
ATOM 1389 O O . VAL A 1 177 ? 2.117 19.867 0.953 1.00 78.50 177 VAL A O 1
ATOM 1392 N N . GLN A 1 178 ? 1.776 21.821 -0.088 1.00 81.38 178 GLN A N 1
ATOM 1393 C CA . GLN A 1 178 ? 0.491 22.092 0.552 1.00 81.38 178 GLN A CA 1
ATOM 1394 C C . GLN A 1 178 ? -0.583 21.098 0.095 1.00 81.38 178 GLN A C 1
ATOM 1396 O O . GLN A 1 178 ? -1.291 20.548 0.935 1.00 81.38 178 GLN A O 1
ATOM 1401 N N . GLN A 1 179 ? -0.660 20.804 -1.205 1.00 82.81 179 GLN A N 1
ATOM 1402 C CA . GLN A 1 179 ? -1.584 19.804 -1.740 1.00 82.81 179 GLN A CA 1
ATOM 1403 C C . GLN A 1 179 ? -1.310 18.409 -1.161 1.00 82.81 179 GLN A C 1
ATOM 1405 O O . GLN A 1 179 ? -2.240 17.712 -0.760 1.00 82.81 179 GLN A O 1
ATOM 1410 N N . GLU A 1 180 ? -0.046 17.991 -1.077 1.00 83.19 180 GLU A N 1
ATOM 1411 C CA . GLU A 1 180 ? 0.321 16.700 -0.487 1.00 83.19 180 GLU A CA 1
ATOM 1412 C C . GLU A 1 180 ? -0.037 16.626 1.004 1.00 83.19 180 GLU A C 1
ATOM 1414 O O . GLU A 1 180 ? -0.527 15.597 1.486 1.00 83.19 180 GLU A O 1
ATOM 1419 N N . LYS A 1 181 ? 0.141 17.735 1.730 1.00 86.75 181 LYS A N 1
ATOM 1420 C CA . LYS A 1 181 ? -0.271 17.846 3.128 1.00 86.75 181 LYS A CA 1
ATOM 1421 C C . LYS A 1 181 ? -1.788 17.717 3.282 1.00 86.75 181 LYS A C 1
ATOM 1423 O O . LYS A 1 181 ? -2.236 16.943 4.121 1.00 86.75 181 LYS A O 1
ATOM 1428 N N . GLU A 1 182 ? -2.572 18.403 2.455 1.00 89.44 182 GLU A N 1
ATOM 1429 C CA . GLU A 1 182 ? -4.039 18.306 2.467 1.00 89.44 182 GLU A CA 1
ATOM 1430 C C . GLU A 1 182 ? -4.519 16.886 2.146 1.00 89.44 182 GLU A C 1
ATOM 1432 O O . GLU A 1 182 ? -5.391 16.351 2.829 1.00 89.44 182 GLU A O 1
ATOM 1437 N N . LEU A 1 183 ? -3.913 16.227 1.152 1.00 89.25 183 LEU A N 1
ATOM 1438 C CA . LEU A 1 183 ? -4.195 14.821 0.845 1.00 89.25 183 LEU A CA 1
ATOM 1439 C C . LEU A 1 183 ? -3.892 13.914 2.040 1.00 89.25 183 LEU A C 1
ATOM 1441 O O . LEU A 1 183 ? -4.689 13.034 2.366 1.00 89.25 183 LEU A O 1
ATOM 1445 N N . THR A 1 184 ? -2.765 14.147 2.707 1.00 92.31 184 THR A N 1
ATOM 1446 C CA . THR A 1 184 ? -2.369 13.397 3.901 1.00 92.31 184 THR A CA 1
ATOM 1447 C C . THR A 1 184 ? -3.368 13.598 5.039 1.00 92.31 184 THR A C 1
ATOM 1449 O O . THR A 1 184 ? -3.820 12.618 5.627 1.00 92.31 184 THR A O 1
ATOM 1452 N N . GLU A 1 185 ? -3.770 14.837 5.327 1.00 93.31 185 GLU A N 1
ATOM 1453 C CA . GLU A 1 185 ? -4.746 15.149 6.379 1.00 93.31 185 GLU A CA 1
ATOM 1454 C C . GLU A 1 185 ? -6.122 14.531 6.093 1.00 93.31 185 GLU A C 1
ATOM 1456 O O . GLU A 1 185 ? -6.723 13.940 6.992 1.00 93.31 185 GLU A O 1
ATOM 1461 N N . ASN A 1 186 ? -6.582 14.575 4.839 1.00 94.50 186 ASN A N 1
ATOM 1462 C CA . ASN A 1 186 ? -7.831 13.938 4.421 1.00 94.50 186 ASN A CA 1
ATOM 1463 C C . ASN A 1 186 ? -7.796 12.419 4.636 1.00 94.50 186 ASN A C 1
ATOM 1465 O O . ASN A 1 186 ? -8.731 11.850 5.199 1.00 94.50 186 ASN A O 1
ATOM 1469 N N . ILE A 1 187 ? -6.701 11.762 4.236 1.00 94.44 187 ILE A N 1
ATOM 1470 C CA . ILE A 1 187 ? -6.511 10.324 4.468 1.00 94.44 187 ILE A CA 1
ATOM 1471 C C . ILE A 1 187 ? -6.522 10.036 5.969 1.00 94.44 187 ILE A C 1
ATOM 1473 O O . ILE A 1 187 ? -7.256 9.161 6.416 1.00 94.44 187 ILE A O 1
ATOM 1477 N N . LEU A 1 188 ? -5.764 10.792 6.766 1.00 94.31 188 LEU A N 1
ATOM 1478 C CA . LEU A 1 188 ? -5.713 10.609 8.217 1.00 94.31 188 LEU A CA 1
ATOM 1479 C C . LEU A 1 188 ? -7.079 10.793 8.884 1.00 94.31 188 LEU A C 1
ATOM 1481 O O . LEU A 1 188 ? -7.369 10.072 9.835 1.00 94.31 188 LEU A O 1
ATOM 1485 N N . SER A 1 189 ? -7.915 11.718 8.404 1.00 95.50 189 SER A N 1
ATOM 1486 C CA . SER A 1 189 ? -9.288 11.877 8.899 1.00 95.50 189 SER A CA 1
ATOM 1487 C C . SER A 1 189 ? -10.093 10.596 8.699 1.00 95.50 189 SER A C 1
ATOM 1489 O O . SER A 1 189 ? -10.643 10.058 9.658 1.00 95.50 189 SER A O 1
ATOM 1491 N N . VAL A 1 190 ? -10.078 10.051 7.479 1.00 94.50 190 VAL A N 1
ATOM 1492 C CA . VAL A 1 190 ? -10.788 8.808 7.140 1.00 94.50 190 VAL A CA 1
ATOM 1493 C C . VAL A 1 190 ? -10.256 7.625 7.953 1.00 94.50 190 VAL A C 1
ATOM 1495 O O . VAL A 1 190 ? -11.036 6.850 8.503 1.00 94.50 190 VAL A O 1
ATOM 1498 N N . LEU A 1 191 ? -8.932 7.497 8.086 1.00 94.06 191 LEU A N 1
ATOM 1499 C CA . LEU A 1 191 ? -8.324 6.425 8.879 1.00 94.06 191 LEU A CA 1
ATOM 1500 C C . LEU A 1 191 ? -8.722 6.523 10.360 1.00 94.06 191 LEU A C 1
ATOM 1502 O O . LEU A 1 191 ? -9.007 5.503 10.983 1.00 94.06 191 LEU A O 1
ATOM 1506 N N . LYS A 1 192 ? -8.780 7.735 10.927 1.00 94.12 192 LYS A N 1
ATOM 1507 C CA . LYS A 1 192 ? -9.206 7.958 12.318 1.00 94.12 192 LYS A CA 1
ATOM 1508 C C . LYS A 1 192 ? -10.672 7.594 12.538 1.00 94.12 192 LYS A C 1
ATOM 1510 O O . LYS A 1 192 ? -10.983 6.977 13.553 1.00 94.12 192 LYS A O 1
ATOM 1515 N N . GLU A 1 193 ? -11.552 7.925 11.597 1.00 94.38 193 GLU A N 1
ATOM 1516 C CA . GLU A 1 193 ? -12.967 7.527 11.649 1.00 94.38 193 GLU A CA 1
ATOM 1517 C C . GLU A 1 193 ? -13.137 6.001 11.627 1.00 94.38 193 GLU A C 1
ATOM 1519 O O . GLU A 1 193 ? -14.003 5.461 12.312 1.00 94.38 193 GLU A O 1
ATOM 1524 N N . GLN A 1 194 ? -12.275 5.298 10.891 1.00 92.75 194 GLN A N 1
ATOM 1525 C CA . GLN A 1 194 ? -12.291 3.838 10.756 1.00 92.75 194 GLN A CA 1
ATOM 1526 C C . GLN A 1 194 ? -11.400 3.116 11.781 1.00 92.75 194 GLN A C 1
ATOM 1528 O O . GLN A 1 194 ? -11.233 1.895 11.708 1.00 92.75 194 GLN A O 1
ATOM 1533 N N . ALA A 1 195 ? -10.804 3.837 12.737 1.00 92.88 195 ALA A N 1
ATOM 1534 C CA . ALA A 1 195 ? -9.805 3.276 13.643 1.00 92.88 195 ALA A CA 1
ATOM 1535 C C . ALA A 1 195 ? -10.380 2.167 14.532 1.00 92.88 195 ALA A C 1
ATOM 1537 O O . ALA A 1 195 ? -9.752 1.122 14.686 1.00 92.88 195 ALA A O 1
ATOM 1538 N N . ALA A 1 196 ? -11.582 2.366 15.080 1.00 93.12 196 ALA A N 1
ATOM 1539 C CA . ALA A 1 196 ? -12.248 1.364 15.912 1.00 93.12 196 ALA A CA 1
ATOM 1540 C C . ALA A 1 196 ? -12.521 0.069 15.128 1.00 93.12 196 ALA A C 1
ATOM 1542 O O . ALA A 1 196 ? -12.177 -1.016 15.595 1.00 93.12 196 ALA A O 1
ATOM 1543 N N . ASP A 1 197 ? -13.047 0.195 13.905 1.00 92.62 197 ASP A N 1
ATOM 1544 C CA . ASP A 1 197 ? -13.304 -0.937 13.008 1.00 92.62 197 ASP A CA 1
ATOM 1545 C C . ASP A 1 197 ? -11.991 -1.673 12.678 1.00 92.62 197 ASP A C 1
ATOM 1547 O O . ASP A 1 197 ? -11.918 -2.899 12.759 1.00 92.62 197 ASP A O 1
ATOM 1551 N N . SER A 1 198 ? -10.918 -0.926 12.394 1.00 92.19 198 SER A N 1
ATOM 1552 C CA . SER A 1 198 ? -9.594 -1.486 12.092 1.00 92.19 198 SER A CA 1
ATOM 1553 C C . SER A 1 198 ? -8.990 -2.248 13.279 1.00 92.19 198 SER A C 1
ATOM 1555 O O . SER A 1 198 ? -8.390 -3.306 13.084 1.00 92.19 198 SER A O 1
ATOM 1557 N N . ILE A 1 199 ? -9.151 -1.742 14.509 1.00 91.69 199 ILE A N 1
ATOM 1558 C CA . ILE A 1 199 ? -8.689 -2.418 15.734 1.00 91.69 199 ILE A CA 1
ATOM 1559 C C . ILE A 1 199 ? -9.426 -3.745 15.911 1.00 91.69 199 ILE A C 1
ATOM 1561 O O . ILE A 1 199 ? -8.771 -4.775 16.063 1.00 91.69 199 ILE A O 1
ATOM 1565 N N . MET A 1 200 ? -10.758 -3.748 15.808 1.00 90.75 200 MET A N 1
ATOM 1566 C CA . MET A 1 200 ? -11.552 -4.972 15.965 1.00 90.75 200 MET A CA 1
ATOM 1567 C C . MET A 1 200 ? -11.152 -6.054 14.952 1.00 90.75 200 MET A C 1
ATOM 1569 O O . MET A 1 200 ? -10.976 -7.216 15.318 1.00 90.75 200 MET A O 1
ATOM 1573 N N . VAL A 1 201 ? -10.936 -5.681 13.685 1.00 89.75 201 VAL A N 1
ATOM 1574 C CA . VAL A 1 201 ? -10.478 -6.613 12.638 1.00 89.75 201 VAL A CA 1
ATOM 1575 C C . VAL A 1 201 ? -9.141 -7.270 13.015 1.00 89.75 201 VAL A C 1
ATOM 1577 O O . VAL A 1 201 ? -8.953 -8.482 12.852 1.00 89.75 201 VAL A O 1
ATOM 1580 N N . LEU A 1 202 ? -8.200 -6.485 13.545 1.00 87.94 202 LEU A N 1
ATOM 1581 C CA . LEU A 1 202 ? -6.888 -6.983 13.964 1.00 87.94 202 LEU A CA 1
ATOM 1582 C C . LEU A 1 202 ? -6.967 -7.847 15.232 1.00 87.94 202 LEU A C 1
ATOM 1584 O O . LEU A 1 202 ? -6.234 -8.834 15.335 1.00 87.94 202 LEU A O 1
ATOM 1588 N N . GLU A 1 203 ? -7.855 -7.530 16.172 1.00 86.69 203 GLU A N 1
ATOM 1589 C CA . GLU A 1 203 ? -8.085 -8.326 17.385 1.00 86.69 203 GLU A CA 1
ATOM 1590 C C . GLU A 1 203 ? -8.632 -9.719 17.058 1.00 86.69 203 GLU A C 1
ATOM 1592 O O . GLU A 1 203 ? -8.118 -10.717 17.571 1.00 86.69 203 GLU A O 1
ATOM 1597 N N . VAL A 1 204 ? -9.609 -9.810 16.149 1.00 82.81 204 VAL A N 1
ATOM 1598 C CA . VAL A 1 204 ? -10.171 -11.089 15.675 1.00 82.81 204 VAL A CA 1
ATOM 1599 C C . VAL A 1 204 ? -9.091 -11.947 15.010 1.00 82.81 204 VAL A C 1
ATOM 1601 O O . VAL A 1 204 ? -8.964 -13.145 15.285 1.00 82.81 204 VAL A O 1
ATOM 1604 N N . THR A 1 205 ? -8.253 -11.325 14.181 1.00 74.62 205 THR A N 1
ATOM 1605 C CA . THR A 1 205 ? -7.132 -11.994 13.502 1.00 74.62 205 THR A CA 1
ATOM 1606 C C . THR A 1 205 ? -6.069 -12.482 14.494 1.00 74.62 205 THR A C 1
ATOM 1608 O O . THR A 1 205 ? -5.541 -13.588 14.388 1.00 74.62 205 THR A O 1
ATOM 1611 N N . THR A 1 206 ? -5.743 -11.666 15.496 1.00 71.38 206 THR A N 1
ATOM 1612 C CA . THR A 1 206 ? -4.727 -12.016 16.499 1.00 71.38 206 THR A CA 1
ATOM 1613 C C . THR A 1 206 ? -5.228 -13.127 17.419 1.00 71.38 206 THR A C 1
ATOM 1615 O O . THR A 1 206 ? -4.484 -14.059 17.722 1.00 71.38 206 THR A O 1
ATOM 1618 N N . SER A 1 207 ? -6.505 -13.082 17.799 1.00 63.84 207 SER A N 1
ATOM 1619 C CA . SER A 1 207 ? -7.148 -14.104 18.630 1.00 63.84 207 SER A CA 1
ATOM 1620 C C . SER A 1 207 ? -7.208 -15.462 17.927 1.00 63.84 207 SER A C 1
ATOM 1622 O O . SER A 1 207 ? -6.985 -16.490 18.559 1.00 63.84 207 SER A O 1
ATOM 1624 N N . THR A 1 208 ? -7.439 -15.490 16.612 1.00 59.84 208 THR A N 1
ATOM 1625 C CA . THR A 1 208 ? -7.431 -16.732 15.817 1.00 59.84 208 THR A CA 1
ATOM 1626 C C . THR A 1 208 ? -6.023 -17.314 15.645 1.00 59.84 208 THR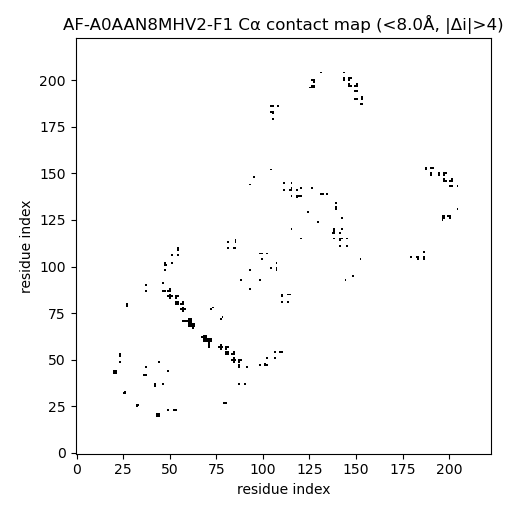 A C 1
ATOM 1628 O O . THR A 1 208 ? -5.850 -18.528 15.758 1.00 59.84 208 THR A O 1
ATOM 1631 N N . LEU A 1 209 ? -4.992 -16.478 15.474 1.00 59.28 209 LEU A N 1
ATOM 1632 C CA . LEU A 1 209 ? -3.589 -16.924 15.460 1.00 59.28 209 LEU A CA 1
ATOM 1633 C C . LEU A 1 209 ? -3.122 -17.440 16.829 1.00 59.28 209 LEU A C 1
ATOM 1635 O O . LEU A 1 209 ? -2.446 -18.467 16.906 1.00 59.28 209 LEU A O 1
ATOM 1639 N N . GLN A 1 210 ? -3.510 -16.767 17.915 1.00 57.28 210 GLN A N 1
ATOM 1640 C CA . GLN A 1 210 ? -3.258 -17.242 19.275 1.00 57.28 210 GLN A CA 1
ATOM 1641 C C . GLN A 1 210 ? -4.002 -18.547 19.552 1.00 57.28 210 GLN A C 1
ATOM 1643 O O . GLN A 1 210 ? -3.404 -19.462 20.110 1.00 57.28 210 GLN A O 1
ATOM 1648 N N . ALA A 1 211 ? -5.256 -18.678 19.112 1.00 54.12 211 ALA A N 1
ATOM 1649 C CA . ALA A 1 211 ? -6.008 -19.922 19.225 1.00 54.12 211 ALA A CA 1
ATOM 1650 C C . ALA A 1 211 ? -5.291 -21.066 18.497 1.00 54.12 211 ALA A C 1
ATOM 1652 O O . ALA A 1 211 ? -5.090 -22.113 19.098 1.00 54.12 211 ALA A O 1
ATOM 1653 N N . LEU A 1 212 ? -4.814 -20.871 17.263 1.00 53.28 212 LEU A N 1
ATOM 1654 C CA . LEU A 1 212 ? -4.040 -21.888 16.534 1.00 53.28 212 LEU A CA 1
ATOM 1655 C C . LEU A 1 212 ? -2.731 -22.263 17.247 1.00 53.28 212 LEU A C 1
ATOM 1657 O O . LEU A 1 212 ? -2.394 -23.442 17.322 1.00 53.28 212 LEU A O 1
ATOM 1661 N N . HIS A 1 213 ? -2.023 -21.290 17.826 1.00 55.41 213 HIS A N 1
ATOM 1662 C CA . HIS A 1 213 ? -0.837 -21.552 18.644 1.00 55.41 213 HIS A CA 1
ATOM 1663 C C . HIS A 1 213 ? -1.180 -22.344 19.921 1.00 55.41 213 HIS A C 1
ATOM 1665 O O . HIS A 1 213 ? -0.492 -23.308 20.247 1.00 55.41 213 HIS A O 1
ATOM 1671 N N . PHE A 1 214 ? -2.282 -22.012 20.601 1.00 53.44 214 PHE A N 1
ATOM 1672 C CA . PHE A 1 214 ? -2.790 -22.763 21.755 1.00 53.44 214 PHE A CA 1
ATOM 1673 C C . PHE A 1 214 ? -3.268 -24.172 21.380 1.00 53.44 214 PHE A C 1
ATOM 1675 O O . PHE A 1 214 ? -3.004 -25.113 22.122 1.00 53.44 214 PHE A O 1
ATOM 1682 N N . TYR A 1 215 ? -3.911 -24.352 20.225 1.00 48.28 215 TYR A N 1
ATOM 1683 C CA . TYR A 1 215 ? -4.315 -25.665 19.717 1.00 48.28 215 TYR A CA 1
ATOM 1684 C C . TYR A 1 215 ? -3.094 -26.530 19.367 1.00 48.28 215 TYR A C 1
ATOM 1686 O O . TYR A 1 215 ? -3.062 -27.701 19.734 1.00 48.28 215 TYR A O 1
ATOM 1694 N N . LEU A 1 216 ? -2.054 -25.967 18.744 1.00 45.62 216 LEU A N 1
ATOM 1695 C CA . LEU A 1 216 ? -0.803 -26.687 18.466 1.00 45.62 216 LEU A CA 1
ATOM 1696 C C . LEU A 1 216 ? -0.044 -27.061 19.751 1.00 45.62 216 LEU A C 1
ATOM 1698 O O . LEU A 1 216 ? 0.454 -28.179 19.863 1.00 45.62 216 LEU A O 1
ATOM 1702 N N . LEU A 1 217 ? -0.013 -26.176 20.752 1.00 47.31 217 LEU A N 1
ATOM 1703 C CA . LEU A 1 217 ? 0.573 -26.463 22.069 1.00 47.31 217 LEU A CA 1
ATOM 1704 C C . LEU A 1 217 ? -0.246 -27.491 22.873 1.00 47.31 217 LEU A C 1
ATOM 1706 O O . LEU A 1 217 ? 0.324 -28.331 23.571 1.00 47.31 217 LEU A O 1
ATOM 1710 N N . SER A 1 218 ? -1.575 -27.469 22.742 1.00 46.31 218 SER A N 1
ATOM 1711 C CA . SER A 1 218 ? -2.475 -28.438 23.375 1.00 46.31 218 SER A CA 1
ATOM 1712 C C . SER A 1 218 ? -2.334 -29.840 22.780 1.00 46.31 218 SER A C 1
ATOM 1714 O O . SER A 1 218 ? -2.460 -30.810 23.521 1.00 46.31 218 SER A O 1
ATOM 1716 N N . TRP A 1 219 ? -2.064 -29.972 21.478 1.00 37.81 219 TRP A N 1
ATOM 1717 C CA . TRP A 1 219 ? -1.786 -31.269 20.843 1.00 37.81 219 TRP A CA 1
ATOM 1718 C C . TRP A 1 219 ? -0.358 -31.763 21.113 1.00 37.81 219 TRP A C 1
ATOM 1720 O O . TRP A 1 219 ? -0.149 -32.963 21.262 1.00 37.81 219 TRP A O 1
ATOM 1730 N N . GLY A 1 220 ? 0.610 -30.853 21.266 1.00 38.19 220 GLY A N 1
ATOM 1731 C CA . GLY A 1 220 ? 1.977 -31.181 21.691 1.00 38.19 220 GLY A CA 1
ATOM 1732 C C . GLY A 1 220 ? 2.109 -31.633 23.152 1.00 38.19 220 GLY A C 1
ATOM 1733 O O . GLY A 1 220 ? 3.193 -32.028 23.556 1.00 38.19 220 GLY A O 1
ATOM 1734 N N . SER A 1 221 ? 1.023 -31.583 23.933 1.00 40.56 221 SER A N 1
ATOM 1735 C CA . SER A 1 221 ? 0.951 -32.115 25.305 1.00 40.56 221 SER A CA 1
ATOM 1736 C C . SER A 1 221 ? 0.247 -33.483 25.383 1.00 40.56 221 SER A C 1
ATOM 1738 O O . SER A 1 221 ? 0.036 -34.002 26.477 1.00 40.56 221 SER A O 1
ATOM 1740 N N . VAL A 1 222 ? -0.155 -34.049 24.235 1.00 46.72 222 VAL A N 1
ATOM 1741 C CA . VAL A 1 222 ? -0.813 -35.369 24.107 1.00 46.72 222 VAL A CA 1
ATOM 1742 C C . VAL A 1 222 ? 0.085 -36.376 23.352 1.00 46.72 222 VAL A C 1
ATOM 1744 O O . VAL A 1 222 ? -0.351 -37.463 22.981 1.00 46.72 222 VAL A O 1
ATOM 1747 N N . LEU A 1 223 ? 1.367 -36.046 23.176 1.00 38.69 223 LEU A N 1
ATOM 1748 C CA . LEU A 1 223 ? 2.453 -36.961 22.799 1.00 38.69 223 LEU A CA 1
ATOM 1749 C C . LEU A 1 223 ? 3.527 -36.929 23.887 1.00 38.69 223 LEU A C 1
ATOM 1751 O O . LEU A 1 223 ? 4.116 -38.003 24.139 1.00 38.69 223 LEU A O 1
#

InterPro domains:
  IPR038751 INTS8 [PTHR13350] (14-206)
  IPR060086 Integrator complex subunit 8, N-terminal TPR repeats [PF26725] (22-208)

Nearest PDB structures (foldseek):
  7ycx-assembly1_H  TM=9.636E-01  e=9.815E-19  Homo sapiens
  8rc4-assembly1_h  TM=9.738E-01  e=2.401E-18  Homo sapiens
  8rbz-assembly1_h  TM=9.444E-01  e=4.304E-11  Homo sapiens
  3lsj-assembly1_B  TM=1.816E-01  e=5.644E+00  Pseudomonas aeruginosa
  1l7c-assembly4_C  TM=2.114E-01  e=9.750E+00  Mus musculus

Radius of gyration: 24.57 Å; Cα contacts (8 Å, |Δi|>4): 143; chains: 1; bounding box: 75×69×70 Å

Sequence (223 aa):
MSAEAADRVIVSGSRPSTPPQTSWFEFLLDEMLLENHLQKSHPDPVPVQLVIQFLEQAAKPSVNEQNQVQPPADNRRNRTLKLLALKVAAHMKWDLDVLEKGLTIPVLNMLLNELLCVSKVPPGVKHVDLDLSTLPPTTAMAVIIYNRWAIRTIVLSSFPEKQTKPGPHQMNMLNIVQQEKELTENILSVLKEQAADSIMVLEVTTSTLQALHFYLLSWGSVL

Solvent-accessible surface area (backbone atoms only — not comparable to full-atom values): 13313 Å² total; per-residue (Å²): 141,86,80,88,81,83,87,76,81,76,79,75,77,75,69,81,83,68,75,82,71,68,52,80,66,55,50,75,76,32,79,62,53,50,59,61,42,71,70,43,95,77,41,66,68,42,67,60,56,47,32,51,54,25,42,53,65,30,60,46,60,41,66,49,100,81,73,47,81,38,75,48,61,95,40,73,68,31,53,52,28,44,50,50,26,49,52,47,40,55,74,58,66,68,42,58,76,59,47,62,76,60,40,55,68,61,59,48,50,52,53,48,53,49,46,34,55,78,41,63,55,67,84,93,59,58,72,61,79,52,63,56,90,80,44,56,70,66,34,34,47,37,54,51,54,46,35,52,50,45,55,51,50,56,57,59,69,69,50,88,73,86,81,75,79,81,65,96,86,41,75,78,53,48,57,58,54,49,50,54,47,51,51,38,52,54,51,50,51,55,44,60,73,42,40,67,46,35,49,52,45,50,50,56,54,48,50,53,53,50,48,52,52,50,52,54,53,57,56,66,72,77,114

Organism: NCBI:txid861788

Mean predicted aligned error: 12.11 Å

pLDDT: mean 77.52, std 17.47, range [34.44, 95.56]

Secondary structure (DSSP, 8-state):
-----------------PPPPPPTTHHHH-HHHHHHHHTSSS-SS-HHHHHHHHHHHHHPPEE-TT--EE-----HHHHHHHHHHHHHHHHTTT-HHHHHHHS-HHHHHHHHHHHHHHTTPPTT--GGGS-TTTS-HHHHHHHHHHHHHHHHHHHHHTS-----PPPTT-HHHHHHHHHHHHHHHHHHHHHHHTHHHHHHHHHHHHHHHHHHHHHHHHHTT--

Foldseek 3Di:
DDDDDDDDPPPPPPDPCDDPQDDLCVCVVDVVVLVVQLPDPDRVVDLLVLLVRLQCVLQQFDADPVRDTHGRDPDPSSLVSLVSSVVSCVSVVVPLVCNVVRDAPLSVVSNLVVQLVVLPPPPPDQLLVDPLVPGDPSNSVSLLSVLVNLLVLLVVVVDDDDDDDDDPPCPVVCVVVVVSVVSSVVSNVVSVVCNVSSVNSNVVVVVVVVVVVVVVVVVVVVD